Protein AF-A0A921B3U8-F1 (afdb_monomer_lite)

InterPro domains:
  IPR004387 Peptidase M50, putative membrane-associated zinc metallopeptidase [PTHR42837] (2-184)
  IPR008915 Peptidase M50 [PF02163] (7-184)

Structure (mmCIF, N/CA/C/O backbone):
data_AF-A0A921B3U8-F1
#
_entry.id   AF-A0A921B3U8-F1
#
loop_
_atom_site.group_PDB
_atom_site.id
_atom_site.type_symbol
_atom_site.label_atom_id
_atom_site.label_alt_id
_atom_site.label_comp_id
_atom_site.label_asym_id
_atom_site.label_entity_id
_atom_site.label_seq_id
_atom_site.pdbx_PDB_ins_code
_atom_site.Cartn_x
_atom_site.Cartn_y
_atom_site.Cartn_z
_atom_site.occupancy
_atom_site.B_iso_or_equiv
_atom_site.auth_seq_id
_atom_site.auth_comp_id
_atom_site.auth_asym_id
_atom_site.auth_atom_id
_atom_site.pdbx_PDB_model_num
ATOM 1 N N . MET A 1 1 ? 28.324 12.178 -22.126 1.00 77.44 1 MET A N 1
ATOM 2 C CA . MET A 1 1 ? 27.240 12.895 -21.411 1.00 77.44 1 MET A CA 1
ATOM 3 C C . MET A 1 1 ? 25.876 12.718 -22.083 1.00 77.44 1 MET A C 1
ATOM 5 O O . MET A 1 1 ? 25.005 12.157 -21.440 1.00 77.44 1 MET A O 1
ATOM 9 N N . LYS A 1 2 ? 25.690 13.075 -23.367 1.00 89.69 2 LYS A N 1
ATOM 10 C CA . LYS A 1 2 ? 24.399 12.891 -24.077 1.00 89.69 2 LYS A CA 1
ATOM 11 C C . LYS A 1 2 ? 23.871 11.446 -24.054 1.00 89.69 2 LYS A C 1
ATOM 13 O O . LYS A 1 2 ? 22.739 11.234 -23.655 1.00 89.69 2 LYS A O 1
ATOM 18 N N . ALA A 1 3 ? 24.717 10.462 -24.377 1.00 90.94 3 ALA A N 1
ATOM 19 C CA . ALA A 1 3 ? 24.333 9.045 -24.367 1.00 90.94 3 ALA A CA 1
ATOM 20 C C . ALA A 1 3 ? 23.861 8.548 -22.990 1.00 90.94 3 ALA A C 1
ATOM 22 O O . ALA A 1 3 ? 22.903 7.792 -22.909 1.00 90.94 3 ALA A O 1
ATOM 23 N N . VAL A 1 4 ? 24.497 9.017 -21.911 1.00 90.38 4 VAL A N 1
ATOM 24 C CA . VAL A 1 4 ? 24.122 8.653 -20.536 1.00 90.38 4 VAL A CA 1
ATOM 25 C C . VAL A 1 4 ? 22.754 9.234 -20.185 1.00 90.38 4 VAL A C 1
ATOM 27 O O . VAL A 1 4 ? 21.908 8.521 -19.665 1.00 90.38 4 VAL A O 1
ATOM 30 N N . ILE A 1 5 ? 22.507 10.502 -20.523 1.00 89.88 5 ILE A N 1
ATOM 31 C CA . ILE A 1 5 ? 21.210 11.149 -20.281 1.00 89.88 5 ILE A CA 1
ATOM 32 C C . ILE A 1 5 ? 20.102 10.450 -21.080 1.00 89.88 5 ILE A C 1
ATOM 34 O O . ILE A 1 5 ? 19.067 10.111 -20.517 1.00 89.88 5 ILE A O 1
ATOM 38 N N . SER A 1 6 ? 20.328 10.177 -22.369 1.00 91.19 6 SER A N 1
ATOM 39 C CA . SER A 1 6 ? 19.366 9.449 -23.207 1.00 91.19 6 SER A CA 1
ATOM 40 C C . SER A 1 6 ? 19.093 8.039 -22.683 1.00 91.19 6 SER A C 1
ATOM 42 O O . SER A 1 6 ? 17.938 7.629 -22.630 1.00 91.19 6 SER A O 1
ATOM 44 N N . PHE A 1 7 ? 20.134 7.319 -22.255 1.00 91.25 7 PHE A N 1
ATOM 45 C CA . PHE A 1 7 ? 19.996 5.999 -21.645 1.00 91.25 7 PHE A CA 1
ATOM 46 C C . PHE A 1 7 ? 19.130 6.050 -20.384 1.00 91.25 7 PHE A C 1
ATOM 48 O O . PHE A 1 7 ? 18.188 5.274 -20.277 1.00 91.25 7 PHE A O 1
ATOM 55 N N . LEU A 1 8 ? 19.405 6.984 -19.467 1.00 90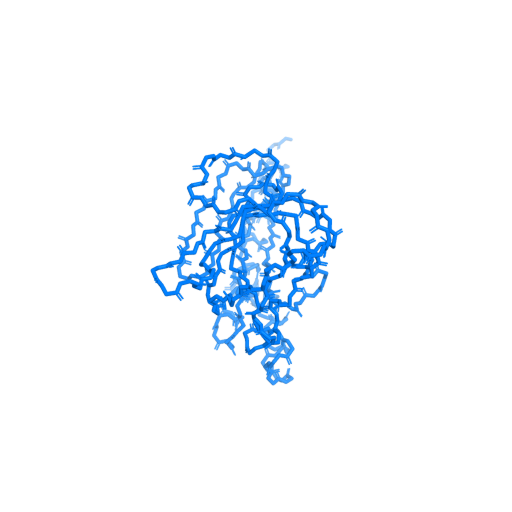.31 8 LEU A N 1
ATOM 56 C CA . LEU A 1 8 ? 18.631 7.128 -18.234 1.00 90.31 8 LEU A CA 1
ATOM 57 C C . LEU A 1 8 ? 17.158 7.422 -18.521 1.00 90.31 8 LEU A C 1
ATOM 59 O O . LEU A 1 8 ? 16.297 6.801 -17.914 1.00 90.31 8 LEU A O 1
ATOM 63 N N . ILE A 1 9 ? 16.860 8.302 -19.481 1.00 89.38 9 ILE A N 1
ATOM 64 C CA . ILE A 1 9 ? 15.475 8.619 -19.860 1.00 89.38 9 ILE A CA 1
ATOM 65 C C . ILE A 1 9 ? 14.753 7.378 -20.398 1.00 89.38 9 ILE A C 1
ATOM 67 O O . ILE A 1 9 ? 13.652 7.068 -19.947 1.00 89.38 9 ILE A O 1
ATOM 71 N N . ILE A 1 10 ? 15.366 6.657 -21.341 1.00 91.00 10 ILE A N 1
ATOM 72 C CA . ILE A 1 10 ? 14.764 5.456 -21.940 1.00 91.00 10 ILE A CA 1
ATOM 73 C C . ILE A 1 10 ? 14.568 4.373 -20.878 1.00 91.00 10 ILE A C 1
ATOM 75 O O . ILE A 1 10 ? 13.501 3.770 -20.801 1.00 91.00 10 ILE A O 1
ATOM 79 N N . PHE A 1 11 ? 15.575 4.156 -20.033 1.00 91.12 11 PHE A N 1
ATOM 80 C CA . PHE A 1 11 ? 15.511 3.183 -18.951 1.00 91.12 11 PHE A CA 1
ATOM 81 C C . PHE A 1 11 ? 14.404 3.523 -17.946 1.00 91.12 11 PHE A C 1
ATOM 83 O O . PHE A 1 11 ? 13.621 2.648 -17.587 1.00 91.12 11 PHE A O 1
ATOM 90 N N . SER A 1 12 ? 14.274 4.792 -17.546 1.00 89.81 12 SER A N 1
ATOM 91 C CA . SER A 1 12 ? 13.193 5.241 -16.665 1.00 89.81 12 SER A CA 1
ATOM 92 C C . SER A 1 12 ? 11.814 4.981 -17.266 1.00 89.81 12 SER A C 1
ATOM 94 O O . SER A 1 12 ? 10.943 4.465 -16.572 1.00 89.81 12 SER A O 1
ATOM 96 N N . ILE A 1 13 ? 11.614 5.283 -18.553 1.00 90.62 13 ILE A N 1
ATOM 97 C CA . ILE A 1 13 ? 10.342 5.013 -19.241 1.00 90.62 13 ILE A CA 1
ATOM 98 C C . ILE A 1 13 ? 10.053 3.509 -19.265 1.00 90.62 13 ILE A C 1
ATOM 100 O O . ILE A 1 13 ? 8.943 3.098 -18.933 1.00 90.62 13 ILE A O 1
ATOM 104 N N . LEU A 1 14 ? 11.049 2.689 -19.607 1.00 92.19 14 LEU A N 1
ATOM 105 C CA . LEU A 1 14 ? 10.916 1.234 -19.654 1.00 92.19 14 LEU A CA 1
ATOM 106 C C . LEU A 1 14 ? 10.489 0.673 -18.294 1.00 92.19 14 LEU A C 1
ATOM 108 O O . LEU A 1 14 ? 9.547 -0.112 -18.227 1.00 92.19 14 LEU A O 1
ATOM 112 N N . VAL A 1 15 ? 11.132 1.097 -17.202 1.00 91.69 15 VAL A N 1
ATOM 113 C CA . VAL A 1 15 ? 10.758 0.630 -15.859 1.00 91.69 15 VAL A CA 1
ATOM 114 C C . VAL A 1 15 ? 9.362 1.118 -15.470 1.00 91.69 15 VAL A C 1
ATOM 116 O O . VAL A 1 15 ? 8.574 0.329 -14.969 1.00 91.69 15 VAL A O 1
ATOM 119 N N . VAL A 1 16 ? 8.987 2.368 -15.755 1.00 92.12 16 VAL A N 1
ATOM 120 C CA . VAL A 1 16 ? 7.625 2.854 -15.450 1.00 92.12 16 VAL A CA 1
ATOM 121 C C . VAL A 1 16 ? 6.558 2.014 -16.156 1.00 92.12 16 VAL A C 1
ATOM 123 O O . VAL A 1 16 ? 5.520 1.712 -15.568 1.00 92.12 16 VAL A O 1
ATOM 126 N N . ILE A 1 17 ? 6.809 1.601 -17.397 1.00 92.94 17 ILE A N 1
ATOM 127 C CA . ILE A 1 17 ? 5.886 0.761 -18.166 1.00 92.94 17 ILE A CA 1
ATOM 128 C C . ILE A 1 17 ? 5.856 -0.672 -17.621 1.00 92.94 17 ILE A C 1
ATOM 130 O O . ILE A 1 17 ? 4.775 -1.262 -17.539 1.00 92.94 17 ILE A O 1
ATOM 134 N N . HIS A 1 18 ? 6.994 -1.196 -17.168 1.00 94.75 18 HIS A N 1
ATOM 135 C CA . HIS A 1 18 ? 7.077 -2.464 -16.444 1.00 94.75 18 HIS A CA 1
ATOM 136 C C . HIS A 1 18 ? 6.201 -2.448 -15.186 1.00 94.75 18 HIS A C 1
ATOM 138 O O . HIS A 1 18 ? 5.287 -3.260 -15.035 1.00 94.75 18 HIS A O 1
ATOM 144 N N . GLU A 1 19 ? 6.416 -1.467 -14.311 1.00 94.69 19 GLU A N 1
ATOM 145 C CA . GLU A 1 19 ? 5.655 -1.307 -13.072 1.00 94.69 19 GLU A CA 1
ATOM 146 C C . GLU A 1 19 ? 4.166 -1.091 -13.362 1.00 94.69 19 GLU A C 1
ATOM 148 O O . GLU A 1 19 ? 3.296 -1.659 -12.700 1.00 94.69 19 GLU A O 1
ATOM 153 N N . TYR A 1 20 ? 3.836 -0.338 -14.414 1.00 94.56 20 TYR A N 1
ATOM 154 C CA . TYR A 1 20 ? 2.452 -0.149 -14.838 1.00 94.56 20 TYR A CA 1
ATOM 155 C C . TYR A 1 20 ? 1.762 -1.471 -15.217 1.00 94.56 20 TYR A C 1
ATOM 157 O O . TYR A 1 20 ? 0.580 -1.655 -14.911 1.00 94.56 20 TYR A O 1
ATOM 165 N N . GLY A 1 21 ? 2.494 -2.423 -15.806 1.00 94.88 21 GLY A N 1
ATOM 166 C CA . GLY A 1 21 ? 1.995 -3.771 -16.082 1.00 94.88 21 GLY A CA 1
ATOM 167 C C . GLY A 1 21 ? 1.570 -4.501 -14.805 1.00 94.88 21 GLY A C 1
ATOM 168 O O . GLY A 1 21 ? 0.434 -4.983 -14.712 1.00 94.88 21 GLY A O 1
ATOM 169 N N . HIS A 1 22 ? 2.438 -4.516 -13.789 1.00 95.44 22 HIS A N 1
ATOM 170 C CA . HIS A 1 22 ? 2.116 -5.074 -12.470 1.00 95.44 22 HIS A CA 1
ATOM 171 C C . HIS A 1 22 ? 0.911 -4.380 -11.838 1.00 95.44 22 HIS A C 1
ATOM 173 O O . HIS A 1 22 ? -0.037 -5.047 -11.420 1.00 95.44 22 HIS A O 1
ATOM 179 N N . PHE A 1 23 ? 0.905 -3.045 -11.835 1.00 95.88 23 PHE A N 1
ATOM 180 C CA . PHE A 1 23 ? -0.180 -2.232 -11.292 1.00 95.88 23 PHE A CA 1
ATOM 181 C C . PHE A 1 23 ? -1.534 -2.585 -11.911 1.00 95.88 23 PHE A C 1
ATOM 183 O O . PHE A 1 23 ? -2.500 -2.869 -11.197 1.00 95.88 23 PHE A O 1
ATOM 190 N N . MET A 1 24 ? -1.615 -2.603 -13.242 1.00 95.50 24 MET A N 1
ATOM 191 C CA . MET A 1 24 ? -2.854 -2.911 -13.945 1.00 95.50 24 MET A CA 1
ATOM 192 C C . MET A 1 24 ? -3.361 -4.316 -13.624 1.00 95.50 24 MET A C 1
ATOM 194 O O . MET A 1 24 ? -4.560 -4.497 -13.393 1.00 95.50 24 MET A O 1
ATOM 198 N N . MET A 1 25 ? -2.475 -5.313 -13.629 1.00 95.81 25 MET A N 1
ATOM 199 C CA . MET A 1 25 ? -2.873 -6.701 -13.410 1.00 95.81 25 MET A CA 1
ATOM 200 C C . MET A 1 25 ? -3.250 -6.973 -11.951 1.00 95.81 25 MET A C 1
ATOM 202 O O . MET A 1 25 ? -4.237 -7.670 -11.705 1.00 95.81 25 MET A O 1
ATOM 206 N N . ALA A 1 26 ? -2.544 -6.369 -10.993 1.00 95.25 26 ALA A N 1
ATOM 207 C CA . ALA A 1 26 ? -2.883 -6.431 -9.574 1.00 95.25 26 ALA A CA 1
ATOM 208 C C . ALA A 1 26 ? -4.300 -5.890 -9.332 1.00 95.25 26 ALA A C 1
ATOM 210 O O . ALA A 1 26 ? -5.164 -6.604 -8.816 1.00 95.25 26 ALA A O 1
ATOM 211 N N . ARG A 1 27 ? -4.579 -4.679 -9.836 1.00 94.44 27 ARG A N 1
ATOM 212 C CA . ARG A 1 27 ? -5.896 -4.030 -9.745 1.00 94.44 27 ARG A CA 1
ATOM 213 C C . ARG A 1 27 ? -7.011 -4.876 -10.355 1.00 94.44 27 ARG A C 1
ATOM 215 O O . ARG A 1 27 ? -8.066 -5.022 -9.748 1.00 94.44 27 ARG A O 1
ATOM 222 N N . LYS A 1 28 ? -6.783 -5.456 -11.537 1.00 94.25 28 LYS A N 1
ATOM 223 C CA . LYS A 1 28 ? -7.755 -6.349 -12.197 1.00 94.25 28 LYS A CA 1
ATOM 224 C C . LYS A 1 28 ? -7.961 -7.663 -11.443 1.00 94.25 28 LYS A C 1
ATOM 226 O O . LYS A 1 28 ? -9.035 -8.253 -11.518 1.00 94.25 28 LYS A O 1
ATOM 231 N N . SER A 1 29 ? -6.940 -8.131 -10.733 1.00 94.56 29 SER A N 1
ATOM 232 C CA . SER A 1 29 ? -6.991 -9.383 -9.980 1.00 94.56 29 SER A CA 1
ATOM 233 C C . SER A 1 29 ? -7.727 -9.261 -8.646 1.00 94.56 29 SER A C 1
ATOM 235 O O . SER A 1 29 ? -8.102 -10.302 -8.101 1.00 94.56 29 SER A O 1
ATOM 237 N N . GLY A 1 30 ? -7.983 -8.033 -8.178 1.00 93.44 30 GLY A N 1
ATOM 238 C CA . GLY A 1 30 ? -8.563 -7.732 -6.865 1.00 93.44 30 GLY A CA 1
ATOM 239 C C . GLY A 1 30 ? -7.516 -7.476 -5.779 1.00 93.44 30 GLY A C 1
ATOM 240 O O . GLY A 1 30 ? -7.853 -7.465 -4.605 1.00 93.44 30 GLY A O 1
ATOM 241 N N . ILE A 1 31 ? -6.251 -7.287 -6.163 1.00 95.81 31 ILE A N 1
ATOM 242 C CA . ILE A 1 31 ? -5.153 -7.023 -5.233 1.00 95.81 31 ILE A CA 1
ATOM 243 C C . ILE A 1 31 ? -5.053 -5.512 -5.041 1.00 95.81 31 ILE A C 1
ATOM 245 O O . ILE A 1 31 ? -4.931 -4.755 -6.015 1.00 95.81 31 ILE A O 1
ATOM 249 N N . LEU A 1 32 ? -5.096 -5.064 -3.790 1.00 95.44 32 LEU A N 1
ATOM 250 C CA . LEU A 1 32 ? -4.897 -3.664 -3.452 1.00 95.44 32 LEU A CA 1
ATOM 251 C C . LEU A 1 32 ? -3.451 -3.266 -3.759 1.00 95.44 32 LEU A C 1
ATOM 253 O O . LEU A 1 32 ? -2.495 -3.873 -3.283 1.00 95.44 32 LEU A O 1
ATOM 257 N N . VAL A 1 33 ? -3.297 -2.199 -4.537 1.00 95.81 33 VAL A N 1
ATOM 258 C CA . VAL A 1 33 ? -2.016 -1.508 -4.683 1.00 95.81 33 VAL A CA 1
ATOM 259 C C . VAL A 1 33 ? -2.031 -0.327 -3.727 1.00 95.81 33 VAL A C 1
ATOM 261 O O . VAL A 1 33 ? -2.782 0.626 -3.953 1.00 95.81 33 VAL A O 1
ATOM 264 N N . ARG A 1 34 ? -1.217 -0.406 -2.672 1.00 94.69 34 ARG A N 1
ATOM 265 C CA . ARG A 1 34 ? -1.105 0.617 -1.627 1.00 94.69 34 ARG A CA 1
ATOM 266 C C . ARG A 1 34 ? -0.365 1.842 -2.157 1.00 94.69 34 ARG A C 1
ATOM 268 O O . ARG A 1 34 ? -0.859 2.958 -2.014 1.00 94.69 34 ARG A O 1
ATOM 275 N N . GLU A 1 35 ? 0.748 1.617 -2.855 1.00 95.06 35 GLU A N 1
ATOM 276 C CA . GLU A 1 35 ? 1.575 2.672 -3.444 1.00 95.06 35 GLU A CA 1
ATOM 277 C C . GLU A 1 35 ? 2.016 2.316 -4.873 1.00 95.06 35 GLU A C 1
ATOM 279 O O . GLU A 1 35 ? 2.414 1.185 -5.148 1.00 95.06 35 GLU A O 1
ATOM 284 N N . PHE A 1 36 ? 1.962 3.290 -5.777 1.00 95.94 36 PHE A N 1
ATOM 285 C CA . PHE A 1 36 ? 2.622 3.259 -7.078 1.00 95.94 36 PHE A CA 1
ATOM 286 C C . PHE A 1 36 ? 3.636 4.403 -7.123 1.00 95.94 36 PHE A C 1
ATOM 288 O O . PHE A 1 36 ? 3.251 5.574 -7.193 1.00 95.94 36 PHE A O 1
ATOM 295 N N . ALA A 1 37 ? 4.919 4.070 -7.072 1.00 94.75 37 ALA A N 1
ATOM 296 C CA . ALA A 1 37 ? 5.994 5.043 -6.984 1.00 94.75 37 ALA A CA 1
ATOM 297 C C . ALA A 1 37 ? 6.763 5.140 -8.301 1.00 94.75 37 ALA A C 1
ATOM 299 O O . ALA A 1 37 ? 7.175 4.131 -8.875 1.00 94.75 37 ALA A O 1
ATOM 300 N N . ILE A 1 38 ? 7.001 6.369 -8.752 1.00 94.44 38 ILE A N 1
ATOM 301 C CA . ILE A 1 38 ? 7.930 6.670 -9.840 1.00 94.44 38 ILE A CA 1
ATOM 302 C C . ILE A 1 38 ? 9.209 7.227 -9.222 1.00 94.44 38 ILE A C 1
ATOM 304 O O . ILE A 1 38 ? 9.199 8.275 -8.567 1.00 94.44 38 ILE A O 1
ATOM 308 N N . GLY A 1 39 ? 10.312 6.529 -9.470 1.00 91.38 39 GLY A N 1
ATOM 309 C CA . GLY A 1 39 ? 11.621 6.847 -8.926 1.00 91.38 39 GLY A CA 1
ATOM 310 C C . GLY A 1 39 ? 11.884 6.299 -7.521 1.00 91.38 39 GLY A C 1
ATOM 311 O O . GLY A 1 39 ? 11.087 5.561 -6.945 1.00 91.38 39 GLY A O 1
ATOM 312 N N . PHE A 1 40 ? 13.024 6.699 -6.959 1.00 89.31 40 PHE A N 1
ATOM 313 C CA . PHE A 1 40 ? 13.501 6.323 -5.625 1.00 89.31 40 PHE A CA 1
ATOM 314 C C . PHE A 1 40 ? 13.939 7.542 -4.804 1.00 89.31 40 PHE A C 1
ATOM 316 O O . PHE A 1 40 ? 13.973 8.678 -5.285 1.00 89.31 40 PHE A O 1
ATOM 323 N N . GLY A 1 41 ? 14.316 7.289 -3.549 1.00 88.69 41 GLY A N 1
ATOM 324 C CA . GLY A 1 41 ? 14.766 8.314 -2.612 1.00 88.69 41 GLY A CA 1
ATOM 325 C C . GLY A 1 41 ? 13.606 9.024 -1.912 1.00 88.69 41 GLY A C 1
ATOM 326 O O . GLY A 1 41 ? 12.497 8.481 -1.870 1.00 88.69 41 GLY A O 1
ATOM 327 N N . PRO A 1 42 ? 13.852 10.219 -1.345 1.00 89.12 42 PRO A N 1
ATOM 328 C CA . PRO A 1 42 ? 12.833 10.950 -0.611 1.00 89.12 42 PRO A CA 1
ATOM 329 C C . PRO A 1 42 ? 11.646 11.295 -1.513 1.00 89.12 42 PRO A C 1
ATOM 331 O O . PRO A 1 42 ? 11.798 11.618 -2.698 1.00 89.12 42 PRO A O 1
ATOM 334 N N . LYS A 1 43 ? 10.452 11.225 -0.934 1.00 90.81 43 LYS A N 1
ATOM 335 C CA . LYS A 1 43 ? 9.205 11.586 -1.600 1.00 90.81 43 LYS A CA 1
ATOM 336 C C . LYS A 1 43 ? 9.181 13.083 -1.891 1.00 90.81 43 LYS A C 1
ATOM 338 O O . LYS A 1 43 ? 9.446 13.891 -1.008 1.00 90.81 43 LYS A O 1
ATOM 343 N N . MET A 1 44 ? 8.859 13.442 -3.130 1.00 91.69 44 MET A N 1
ATOM 344 C CA . MET A 1 44 ? 8.713 14.838 -3.546 1.00 91.69 44 MET A CA 1
ATOM 345 C C . MET A 1 44 ? 7.243 15.254 -3.522 1.00 91.69 44 MET A C 1
ATOM 347 O O . MET A 1 44 ? 6.897 16.296 -2.977 1.00 91.69 44 MET A O 1
ATOM 351 N N . VAL A 1 45 ? 6.371 14.422 -4.092 1.00 92.62 45 VAL A N 1
ATOM 352 C CA . VAL A 1 45 ? 4.923 14.640 -4.084 1.00 92.62 45 VAL A CA 1
ATOM 353 C C . VAL A 1 45 ? 4.196 13.304 -4.019 1.00 92.62 45 VAL A C 1
ATOM 355 O O . VAL A 1 45 ? 4.647 12.310 -4.591 1.00 92.62 45 VAL A O 1
ATOM 358 N N . SER A 1 46 ? 3.058 13.292 -3.333 1.00 93.75 46 SER A N 1
ATOM 359 C CA . SER A 1 46 ? 2.137 12.163 -3.308 1.00 93.75 46 SER A CA 1
ATOM 360 C C . SER A 1 46 ? 0.703 12.623 -3.442 1.00 93.75 46 SER A C 1
ATOM 362 O O . SER A 1 46 ? 0.317 13.645 -2.880 1.00 93.75 46 SER A O 1
ATOM 364 N N . TRP A 1 47 ? -0.097 11.839 -4.150 1.00 94.62 47 TRP A N 1
ATOM 365 C CA . TRP A 1 47 ? -1.537 12.032 -4.217 1.00 94.62 47 TRP A CA 1
ATOM 366 C C . TRP A 1 47 ? -2.238 10.682 -4.228 1.00 94.62 47 TRP A C 1
ATOM 368 O O . TRP A 1 47 ? -1.740 9.698 -4.772 1.00 94.62 47 TRP A O 1
ATOM 378 N N . ARG A 1 48 ? -3.429 10.634 -3.643 1.00 93.56 48 ARG A N 1
ATOM 379 C CA . ARG A 1 48 ? -4.225 9.413 -3.565 1.00 93.56 48 ARG A CA 1
ATOM 380 C C . ARG A 1 48 ? -5.333 9.431 -4.610 1.00 93.56 48 ARG A C 1
ATOM 382 O O . ARG A 1 48 ? -6.036 10.426 -4.767 1.00 93.56 48 ARG A O 1
ATOM 389 N N . ARG A 1 49 ? -5.501 8.326 -5.339 1.00 93.88 49 ARG A N 1
ATOM 390 C CA . ARG A 1 49 ? -6.576 8.145 -6.324 1.00 93.88 49 ARG A CA 1
ATOM 391 C C . ARG A 1 49 ? -7.014 6.686 -6.382 1.00 93.88 49 ARG A C 1
ATOM 393 O O . ARG A 1 49 ? -6.192 5.792 -6.548 1.00 93.88 49 ARG A O 1
ATOM 400 N N . ASN A 1 50 ? -8.325 6.451 -6.323 1.00 90.88 50 ASN A N 1
ATOM 401 C CA . ASN A 1 50 ? -8.933 5.122 -6.463 1.00 90.88 50 ASN A CA 1
ATOM 402 C C . ASN A 1 50 ? -8.299 4.059 -5.543 1.00 90.88 50 ASN A C 1
ATOM 404 O O . ASN A 1 50 ? -7.989 2.971 -6.015 1.00 90.88 50 ASN A O 1
ATOM 408 N N . HIS A 1 51 ? -8.100 4.355 -4.258 1.00 92.62 51 HIS A N 1
ATOM 409 C CA . HIS A 1 51 ? -7.463 3.474 -3.261 1.00 92.62 51 HIS A CA 1
ATOM 410 C C . HIS A 1 51 ? -5.944 3.268 -3.383 1.00 92.62 51 HIS A C 1
ATOM 412 O O . HIS A 1 51 ? -5.345 2.666 -2.493 1.00 92.62 51 HIS A O 1
ATOM 418 N N . THR A 1 52 ? -5.301 3.818 -4.415 1.00 96.06 52 THR A N 1
ATOM 419 C CA . THR A 1 52 ? -3.846 3.760 -4.594 1.00 96.06 52 THR A CA 1
ATOM 420 C C . THR A 1 52 ? -3.221 5.125 -4.365 1.00 96.06 52 THR A C 1
ATOM 422 O O . THR A 1 52 ? -3.733 6.146 -4.835 1.00 96.06 52 THR A O 1
ATOM 425 N N . THR A 1 53 ? -2.098 5.144 -3.661 1.00 96.38 53 THR A N 1
ATOM 426 C CA . THR A 1 53 ? -1.293 6.349 -3.485 1.00 96.38 53 THR A CA 1
ATOM 427 C C . THR A 1 53 ? -0.209 6.389 -4.543 1.00 96.38 53 THR A C 1
ATOM 429 O O . THR A 1 53 ? 0.575 5.462 -4.685 1.00 96.38 53 THR A O 1
ATOM 432 N N . PHE A 1 54 ? -0.186 7.452 -5.330 1.00 96.38 54 PHE A N 1
ATOM 433 C CA . PHE A 1 54 ? 0.820 7.679 -6.352 1.00 96.38 54 PHE A CA 1
ATOM 434 C C . PHE A 1 54 ? 1.885 8.600 -5.784 1.00 96.38 54 PHE A C 1
ATOM 436 O O . PHE A 1 54 ? 1.550 9.645 -5.221 1.00 96.38 54 PHE A O 1
ATOM 443 N N . THR A 1 55 ? 3.152 8.226 -5.930 1.00 94.81 55 THR A N 1
ATOM 444 C CA . THR A 1 55 ? 4.276 9.023 -5.440 1.00 94.81 55 THR A CA 1
ATOM 445 C C . THR A 1 55 ? 5.273 9.296 -6.557 1.00 94.81 55 THR A C 1
ATOM 447 O O . THR A 1 55 ? 5.543 8.451 -7.411 1.00 94.81 55 THR A O 1
ATOM 450 N N . ILE A 1 56 ? 5.809 10.514 -6.574 1.00 94.12 56 ILE A N 1
ATOM 451 C CA . ILE A 1 56 ? 6.969 10.873 -7.391 1.00 94.12 56 ILE A CA 1
ATOM 452 C C . ILE A 1 56 ? 8.098 11.189 -6.420 1.00 94.12 56 ILE A C 1
ATOM 454 O O . ILE A 1 56 ? 7.934 11.991 -5.492 1.00 94.12 56 ILE A O 1
ATOM 458 N N . ARG A 1 57 ? 9.240 10.540 -6.625 1.00 93.00 57 ARG A N 1
ATOM 459 C CA . ARG A 1 57 ? 10.416 10.639 -5.759 1.00 93.00 57 ARG A CA 1
ATOM 460 C C . ARG A 1 57 ? 11.561 11.346 -6.480 1.00 93.00 57 ARG A C 1
ATOM 462 O O . ARG A 1 57 ? 11.567 11.456 -7.706 1.00 93.00 57 ARG A O 1
ATOM 469 N N . TRP A 1 58 ? 12.514 11.862 -5.709 1.00 89.56 58 TRP A N 1
ATOM 470 C CA . TRP A 1 58 ? 13.577 12.733 -6.226 1.00 89.56 58 TRP A CA 1
ATOM 471 C C . TRP A 1 58 ? 14.479 12.094 -7.281 1.00 89.56 58 TRP A C 1
ATOM 473 O O . TRP A 1 58 ? 14.976 12.804 -8.153 1.00 89.56 58 TRP A O 1
ATOM 483 N N . LEU A 1 59 ? 14.713 10.783 -7.217 1.00 88.88 59 LEU A N 1
ATOM 484 C CA . LEU A 1 59 ? 15.534 10.082 -8.196 1.00 88.88 59 LEU A CA 1
ATOM 485 C C . LEU A 1 59 ? 14.627 9.447 -9.258 1.00 88.88 59 LEU A C 1
ATOM 487 O O . LEU A 1 59 ? 14.080 8.383 -8.988 1.00 88.88 59 LEU A O 1
ATOM 491 N N . PRO A 1 60 ? 14.489 10.007 -10.475 1.00 78.75 60 PRO A N 1
ATOM 492 C CA . PRO A 1 60 ? 13.513 9.550 -11.472 1.00 78.75 60 PRO A CA 1
ATOM 493 C C . PRO A 1 60 ? 13.938 8.262 -12.200 1.00 78.75 60 PRO A C 1
ATOM 495 O O . PRO A 1 60 ? 13.515 8.010 -13.326 1.00 78.75 60 PRO A O 1
ATOM 498 N N . ILE A 1 61 ? 14.830 7.471 -11.605 1.00 84.44 61 ILE A N 1
ATOM 499 C CA . ILE A 1 61 ? 15.359 6.236 -12.177 1.00 84.44 61 ILE A CA 1
ATOM 500 C C . ILE A 1 61 ? 14.571 5.091 -11.560 1.00 84.44 61 ILE A C 1
ATOM 502 O O . ILE A 1 61 ? 14.707 4.844 -10.372 1.00 84.44 61 ILE A O 1
ATOM 506 N N . GLY A 1 62 ? 13.764 4.399 -12.357 1.00 86.44 62 GLY A N 1
ATOM 507 C CA . GLY A 1 62 ? 12.969 3.263 -11.898 1.00 86.44 62 GLY A CA 1
ATOM 508 C C . GLY A 1 62 ? 11.644 3.638 -11.229 1.00 86.44 62 GLY A C 1
ATOM 509 O O . GLY A 1 62 ? 11.059 4.682 -11.515 1.00 86.44 62 GLY A O 1
ATOM 510 N N . GLY A 1 63 ? 11.153 2.753 -10.369 1.00 91.38 63 GLY A N 1
ATOM 511 C CA . GLY A 1 63 ? 9.870 2.855 -9.678 1.00 91.38 63 GLY A CA 1
ATOM 512 C C . GLY A 1 63 ? 9.520 1.523 -9.022 1.00 91.38 63 GLY A C 1
ATOM 513 O O . GLY A 1 63 ? 10.283 0.564 -9.142 1.00 91.38 63 GLY A O 1
ATOM 514 N N . TYR A 1 64 ? 8.392 1.468 -8.323 1.00 92.75 64 TYR A N 1
ATOM 515 C CA . TYR A 1 64 ? 7.887 0.222 -7.748 1.00 92.75 64 TYR A CA 1
ATOM 516 C C . TYR A 1 64 ? 6.370 0.254 -7.542 1.00 92.75 64 TYR A C 1
ATOM 518 O O . TYR A 1 64 ? 5.757 1.314 -7.379 1.00 92.75 64 TYR A O 1
ATOM 526 N N . VAL A 1 65 ? 5.772 -0.937 -7.485 1.00 93.88 65 VAL A N 1
ATOM 527 C CA . VAL A 1 65 ? 4.371 -1.150 -7.101 1.00 93.88 65 VAL A CA 1
ATOM 528 C C . VAL A 1 65 ? 4.297 -1.887 -5.765 1.00 93.88 65 VAL A C 1
ATOM 530 O O . VAL A 1 65 ? 4.589 -3.080 -5.687 1.00 93.88 65 VAL A O 1
ATOM 533 N N . ARG A 1 66 ? 3.844 -1.204 -4.708 1.00 93.31 66 ARG A N 1
ATOM 534 C CA . ARG A 1 66 ? 3.610 -1.814 -3.391 1.00 93.31 66 ARG A CA 1
ATOM 535 C C . ARG A 1 66 ? 2.228 -2.459 -3.362 1.00 93.31 66 ARG A C 1
ATOM 537 O O . ARG A 1 66 ? 1.213 -1.797 -3.128 1.00 93.31 66 ARG A O 1
ATOM 544 N N . MET A 1 67 ? 2.189 -3.754 -3.652 1.00 94.31 67 MET A N 1
ATOM 545 C CA . MET A 1 67 ? 0.984 -4.578 -3.567 1.00 94.31 67 MET A CA 1
ATOM 546 C C . MET A 1 67 ? 0.781 -5.066 -2.133 1.00 94.31 67 MET A C 1
ATOM 548 O O . MET A 1 67 ? 1.722 -5.531 -1.497 1.00 94.31 67 MET A O 1
ATOM 552 N N . ALA A 1 68 ? -0.457 -4.994 -1.653 1.00 93.00 68 ALA A N 1
ATOM 553 C CA . ALA A 1 68 ? -0.844 -5.488 -0.341 1.00 93.00 68 ALA A CA 1
ATOM 554 C C . ALA A 1 68 ? -0.428 -6.956 -0.161 1.00 93.00 68 ALA A C 1
ATOM 556 O O . ALA A 1 68 ? -0.775 -7.797 -0.991 1.00 93.00 68 ALA A O 1
ATOM 557 N N . GLY A 1 69 ? 0.292 -7.282 0.912 1.00 87.50 69 GLY A N 1
ATOM 558 C CA . GLY A 1 69 ? 0.678 -8.663 1.241 1.00 87.50 69 GLY A CA 1
ATOM 559 C C . GLY A 1 69 ? 1.641 -9.341 0.249 1.00 87.50 69 GLY A C 1
ATOM 560 O O . GLY A 1 69 ? 1.705 -10.576 0.206 1.00 87.50 69 GLY A O 1
ATOM 561 N N . ALA A 1 70 ? 2.359 -8.569 -0.573 1.00 83.50 70 ALA A N 1
ATOM 562 C CA . ALA A 1 70 ? 3.456 -9.052 -1.411 1.00 83.50 70 ALA A CA 1
ATOM 563 C C . ALA A 1 70 ? 4.799 -8.478 -0.926 1.00 83.50 70 ALA A C 1
ATOM 565 O O . ALA A 1 70 ? 4.932 -7.266 -0.793 1.00 83.50 70 ALA A O 1
ATOM 566 N N . GLY A 1 71 ? 5.803 -9.342 -0.728 1.00 75.19 71 GLY A N 1
ATOM 567 C CA . GLY A 1 71 ? 7.116 -8.939 -0.204 1.00 75.19 71 GLY A CA 1
ATOM 568 C C . GLY A 1 71 ? 7.076 -8.556 1.281 1.00 75.19 71 GLY A C 1
ATOM 569 O O . GLY A 1 71 ? 6.175 -8.990 1.999 1.00 75.19 71 GLY A O 1
ATOM 570 N N . ASP A 1 72 ? 8.037 -7.737 1.716 1.00 59.22 72 ASP A N 1
ATOM 571 C CA . ASP A 1 72 ? 8.077 -7.126 3.055 1.00 59.22 72 ASP A CA 1
ATOM 572 C C . ASP A 1 72 ? 7.101 -5.940 3.119 1.00 59.22 72 ASP A C 1
ATOM 574 O O . ASP A 1 72 ? 7.481 -4.769 3.168 1.00 59.22 72 ASP A O 1
ATOM 578 N N . ASP A 1 73 ? 5.801 -6.227 3.029 1.00 61.78 73 ASP A N 1
ATOM 579 C CA . ASP A 1 73 ? 4.765 -5.220 3.251 1.00 61.78 73 ASP A CA 1
ATOM 580 C C . ASP A 1 73 ? 4.663 -4.924 4.758 1.00 61.78 73 ASP A C 1
ATOM 582 O O . ASP A 1 73 ? 3.762 -5.414 5.440 1.00 61.78 73 ASP A O 1
ATOM 586 N N . ASP A 1 74 ? 5.604 -4.118 5.267 1.00 55.78 74 ASP A N 1
ATOM 587 C CA . ASP A 1 74 ? 5.705 -3.626 6.654 1.00 55.78 74 ASP A CA 1
ATOM 588 C C . ASP A 1 74 ? 4.557 -2.659 6.994 1.00 55.78 74 ASP A C 1
ATOM 590 O O . ASP A 1 74 ? 4.731 -1.476 7.266 1.00 55.78 74 ASP A O 1
ATOM 594 N N . SER A 1 75 ? 3.324 -3.152 6.927 1.00 61.56 75 SER A N 1
ATOM 595 C CA . SER A 1 75 ? 2.140 -2.479 7.481 1.00 61.56 75 SER A CA 1
ATOM 596 C C . SER A 1 75 ? 1.929 -2.805 8.961 1.00 61.56 75 SER A C 1
ATOM 598 O O . SER A 1 75 ? 0.929 -2.395 9.555 1.00 61.56 75 SER A O 1
ATOM 600 N N . THR A 1 76 ? 2.860 -3.549 9.561 1.00 73.31 76 THR A N 1
ATOM 601 C CA . THR A 1 76 ? 2.811 -3.912 10.971 1.00 73.31 76 THR A CA 1
ATOM 602 C C . THR A 1 76 ? 3.197 -2.700 11.802 1.00 73.31 76 THR A C 1
ATOM 604 O O . THR A 1 76 ? 4.338 -2.251 11.773 1.00 73.31 76 THR A O 1
ATOM 607 N N . ILE A 1 77 ? 2.237 -2.172 12.555 1.00 84.44 77 ILE A N 1
ATOM 608 C CA . ILE A 1 77 ? 2.519 -1.139 13.547 1.00 84.44 77 ILE A CA 1
ATOM 609 C C . ILE A 1 77 ? 3.156 -1.817 14.760 1.00 84.44 77 ILE A C 1
ATOM 611 O O . ILE A 1 77 ? 2.562 -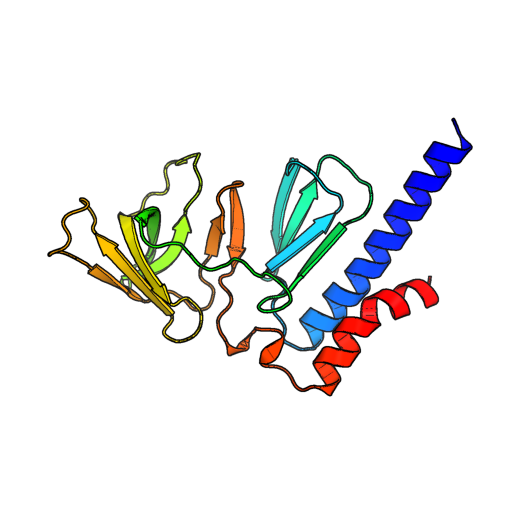2.729 15.346 1.00 84.44 77 ILE A O 1
ATOM 615 N N . GLU A 1 78 ? 4.351 -1.372 15.137 1.00 87.00 78 GLU A N 1
ATOM 616 C CA . GLU A 1 78 ? 5.045 -1.904 16.304 1.00 87.00 78 GLU A CA 1
ATOM 617 C C . GLU A 1 78 ? 4.337 -1.492 17.610 1.00 87.00 78 GLU A C 1
ATOM 619 O O . GLU A 1 78 ? 3.867 -0.358 17.757 1.00 87.00 78 GLU A O 1
ATOM 624 N N . PRO A 1 79 ? 4.247 -2.390 18.606 1.00 88.00 79 PRO A N 1
ATOM 625 C CA . PRO A 1 79 ? 3.804 -2.009 19.939 1.00 88.00 79 PRO A CA 1
ATOM 626 C C . PRO A 1 79 ? 4.679 -0.887 20.511 1.00 88.00 79 PRO A C 1
ATOM 628 O O . PRO A 1 79 ? 5.903 -0.975 20.519 1.00 88.00 79 PRO A O 1
ATOM 631 N N . GLY A 1 80 ? 4.043 0.156 21.032 1.00 87.06 80 GLY A N 1
ATOM 632 C CA . GLY A 1 80 ? 4.701 1.344 21.566 1.00 87.06 80 GLY A CA 1
ATOM 633 C C . GLY A 1 80 ? 4.782 2.514 20.587 1.00 87.06 80 GLY A C 1
ATOM 634 O O . GLY A 1 80 ? 5.131 3.610 21.028 1.00 87.06 80 GLY A O 1
ATOM 635 N N . THR A 1 81 ? 4.416 2.334 19.309 1.00 88.81 81 THR A N 1
ATOM 636 C CA . THR A 1 81 ? 4.319 3.442 18.349 1.00 88.81 81 THR A CA 1
ATOM 637 C C . THR A 1 81 ? 3.308 4.478 18.837 1.00 88.81 81 THR A C 1
ATOM 639 O O . THR A 1 81 ? 2.164 4.160 19.171 1.00 88.81 81 THR A O 1
ATOM 642 N N . MET A 1 82 ? 3.740 5.736 18.876 1.00 89.06 82 MET A N 1
ATOM 643 C CA . MET A 1 82 ? 2.865 6.871 19.151 1.00 89.06 82 MET A CA 1
ATOM 644 C C . MET A 1 82 ? 2.156 7.254 17.858 1.00 89.06 82 MET A C 1
ATOM 646 O O . MET A 1 82 ? 2.803 7.412 16.824 1.00 89.06 82 MET A O 1
ATOM 650 N N . GLY A 1 83 ? 0.841 7.412 17.915 1.00 89.69 83 GLY A N 1
ATOM 651 C CA . GLY A 1 83 ? 0.070 7.837 16.759 1.00 89.69 83 GLY A CA 1
ATOM 652 C C . GLY A 1 83 ? -1.209 8.562 17.140 1.00 89.69 83 GLY A C 1
ATOM 653 O O . GLY A 1 83 ? -1.611 8.601 18.303 1.00 89.69 83 GLY A O 1
ATOM 654 N N . THR A 1 84 ? -1.860 9.137 16.140 1.00 91.19 84 THR A N 1
ATOM 655 C CA . THR A 1 84 ? -3.151 9.810 16.289 1.00 91.19 84 THR A CA 1
ATOM 656 C C . THR A 1 84 ? -4.209 9.055 15.497 1.00 91.19 84 THR A C 1
ATOM 658 O O . THR A 1 84 ? -4.044 8.802 14.304 1.00 91.19 84 THR A O 1
ATOM 661 N N . LEU A 1 85 ? -5.312 8.698 16.153 1.00 91.75 85 LEU A N 1
ATOM 662 C CA . LEU A 1 85 ? -6.457 8.055 15.517 1.00 91.75 85 LEU A CA 1
ATOM 663 C C . LEU A 1 85 ? -7.535 9.080 15.181 1.00 91.75 85 LEU A C 1
ATOM 665 O O . LEU A 1 85 ? -8.055 9.765 16.061 1.00 91.75 85 LEU A O 1
ATOM 669 N N . GLN A 1 86 ? -7.939 9.138 13.920 1.00 93.50 86 GLN A N 1
ATOM 670 C CA . GLN A 1 86 ? -9.150 9.834 13.514 1.00 93.50 86 GLN A CA 1
ATOM 671 C C . GLN A 1 86 ? -10.311 8.843 13.502 1.00 93.50 86 GLN A C 1
ATOM 673 O O . GLN A 1 86 ? -10.272 7.831 12.798 1.00 93.50 86 GLN A O 1
ATOM 678 N N . VAL A 1 87 ? -11.351 9.152 14.270 1.00 93.00 87 VAL A N 1
ATOM 679 C CA . VAL A 1 87 ? -12.585 8.366 14.340 1.00 93.00 87 VAL A CA 1
ATOM 680 C C . VAL A 1 87 ? -13.731 9.118 13.670 1.00 93.00 87 VAL A C 1
ATOM 682 O O . VAL A 1 87 ? -13.759 10.349 13.670 1.00 93.00 87 VAL A O 1
ATOM 685 N N . ASN A 1 88 ? -14.667 8.384 13.076 1.00 93.25 88 ASN A N 1
ATOM 686 C CA . ASN A 1 88 ? -15.925 8.939 12.576 1.00 93.25 88 ASN A CA 1
ATOM 687 C C . ASN A 1 88 ? -16.990 9.028 13.689 1.00 93.25 88 ASN A C 1
ATOM 689 O O . ASN A 1 88 ? -16.766 8.587 14.817 1.00 93.25 88 ASN A O 1
ATOM 693 N N . ASP A 1 89 ? -18.178 9.537 13.352 1.00 91.25 89 ASP A N 1
ATOM 694 C CA . ASP A 1 89 ? -19.304 9.691 14.291 1.00 91.25 89 ASP A CA 1
ATOM 695 C C . ASP A 1 89 ? -19.782 8.363 14.916 1.00 91.25 89 ASP A C 1
ATOM 697 O O . ASP A 1 89 ? -20.421 8.361 15.966 1.00 91.25 89 ASP A O 1
ATOM 701 N N . ALA A 1 90 ? -19.461 7.222 14.294 1.00 91.62 90 ALA A N 1
ATOM 702 C CA . ALA A 1 90 ? -19.776 5.885 14.797 1.00 91.62 90 ALA A CA 1
ATOM 703 C C . ALA A 1 90 ? -18.667 5.291 15.693 1.00 91.62 90 ALA A C 1
ATOM 705 O O . ALA A 1 90 ? -18.775 4.140 16.120 1.00 91.62 90 ALA A O 1
ATOM 706 N N . GLY A 1 91 ? -17.594 6.042 15.966 1.00 90.38 91 GLY A N 1
ATOM 707 C CA . GLY A 1 91 ? -16.454 5.586 16.764 1.00 90.38 91 GLY A CA 1
ATOM 708 C C . GLY A 1 91 ? -15.534 4.597 16.040 1.00 90.38 91 GLY A C 1
ATOM 709 O O . GLY A 1 91 ? -14.762 3.893 16.691 1.00 90.38 91 GLY A O 1
ATOM 710 N N . VAL A 1 92 ? -15.616 4.517 14.709 1.00 95.25 92 VAL A N 1
ATOM 711 C CA . VAL A 1 92 ? -14.750 3.669 13.876 1.00 95.25 92 VAL A CA 1
ATOM 712 C C . VAL A 1 92 ? -13.577 4.499 13.366 1.00 95.25 92 VAL A C 1
ATOM 714 O O . VAL A 1 92 ? -13.760 5.614 12.876 1.00 95.25 92 VAL A O 1
ATOM 717 N N . VAL A 1 93 ? -12.368 3.954 13.479 1.00 95.19 93 VAL A N 1
ATOM 718 C CA . VAL A 1 93 ? -11.127 4.590 13.028 1.00 95.19 93 VAL A CA 1
ATOM 719 C C . VAL A 1 93 ? -11.089 4.602 11.508 1.00 95.19 93 VAL A C 1
ATOM 721 O O . VAL A 1 93 ? -11.088 3.549 10.876 1.00 95.19 93 VAL A O 1
ATOM 724 N N . THR A 1 94 ? -11.023 5.792 10.926 1.00 95.56 94 THR A N 1
ATOM 725 C CA . THR A 1 94 ? -10.939 6.003 9.475 1.00 95.56 94 THR A CA 1
ATOM 726 C C . THR A 1 94 ? -9.541 6.408 9.027 1.00 95.56 94 THR A C 1
ATOM 728 O O . THR A 1 94 ? -9.188 6.218 7.862 1.00 95.56 94 THR A O 1
ATOM 731 N N . LYS A 1 95 ? -8.725 6.954 9.935 1.00 94.56 95 LYS A N 1
ATOM 732 C CA . LYS A 1 95 ? -7.338 7.322 9.658 1.00 94.56 95 LYS A CA 1
ATOM 733 C C . LYS A 1 95 ? -6.451 7.106 10.880 1.00 94.56 95 LYS A C 1
ATOM 735 O O . LYS A 1 95 ? -6.852 7.403 12.002 1.00 94.56 95 LYS A O 1
ATOM 740 N N . ILE A 1 96 ? -5.251 6.600 10.642 1.00 93.12 96 ILE A N 1
ATOM 741 C CA . ILE A 1 96 ? -4.203 6.335 11.624 1.00 93.12 96 ILE A CA 1
ATOM 742 C C . ILE A 1 96 ? -2.984 7.137 11.181 1.00 93.12 96 ILE A C 1
ATOM 744 O O . ILE A 1 96 ? -2.514 6.964 10.062 1.00 93.12 96 ILE A O 1
ATOM 748 N N . ASP A 1 97 ? -2.466 8.013 12.025 1.00 92.12 97 ASP A N 1
ATOM 749 C CA . ASP A 1 97 ? -1.253 8.772 11.728 1.00 92.12 97 ASP A CA 1
ATOM 750 C C . ASP A 1 97 ? -0.136 8.363 12.674 1.00 92.12 97 ASP A C 1
ATOM 752 O O . ASP A 1 97 ? -0.275 8.506 13.886 1.00 92.12 97 ASP A O 1
ATOM 756 N N . ILE A 1 98 ? 0.940 7.826 12.105 1.00 89.88 98 ILE A N 1
ATOM 757 C CA . ILE A 1 98 ? 2.165 7.429 12.809 1.00 89.88 98 ILE A CA 1
ATOM 758 C C . ILE A 1 98 ? 3.372 8.252 12.330 1.00 89.88 98 ILE A C 1
ATOM 760 O O . ILE A 1 98 ? 4.521 7.846 12.508 1.00 89.88 98 ILE A O 1
ATOM 764 N N . SER A 1 99 ? 3.129 9.385 11.667 1.00 84.50 99 SER A N 1
ATOM 765 C CA . SER A 1 99 ? 4.185 10.245 11.146 1.00 84.50 99 SER A CA 1
ATOM 766 C C . SER A 1 99 ? 4.866 11.060 12.248 1.00 84.50 99 SER A C 1
ATOM 768 O O . SER A 1 99 ? 4.250 11.496 13.220 1.00 84.50 99 SER A O 1
ATOM 770 N N . GLU A 1 100 ? 6.170 11.299 12.085 1.00 72.12 100 GLU A N 1
ATOM 771 C CA . GLU A 1 100 ? 6.961 12.118 13.019 1.00 72.12 100 GLU A CA 1
ATOM 772 C C . GLU A 1 100 ? 6.529 13.594 13.001 1.00 72.12 100 GLU A C 1
ATOM 774 O O . GLU A 1 100 ? 6.618 14.313 14.000 1.00 72.12 100 GLU A O 1
ATOM 779 N N . HIS A 1 101 ? 6.018 14.054 11.858 1.00 62.28 101 HIS A N 1
ATOM 780 C CA . HIS A 1 101 ? 5.499 15.399 11.674 1.00 62.28 101 HIS A CA 1
ATOM 781 C C . HIS A 1 101 ? 4.024 15.433 12.048 1.00 62.28 101 HIS A C 1
ATOM 783 O O . HIS A 1 101 ? 3.164 15.444 11.172 1.00 62.28 101 HIS A O 1
ATOM 789 N N . ASN A 1 102 ? 3.776 15.471 13.360 1.00 52.19 102 ASN A N 1
ATOM 790 C CA . ASN A 1 102 ? 2.482 15.500 14.045 1.00 52.19 102 ASN A CA 1
ATOM 791 C C . ASN A 1 102 ? 1.607 16.688 13.584 1.00 52.19 102 ASN A C 1
ATOM 793 O O . ASN A 1 102 ? 1.423 17.695 14.276 1.00 52.19 102 ASN A O 1
ATOM 797 N N . THR A 1 103 ? 1.129 16.620 12.345 1.00 51.41 103 THR A N 1
ATOM 798 C CA . THR A 1 103 ? 0.472 17.714 11.642 1.00 51.41 103 THR A CA 1
ATOM 799 C C . THR A 1 103 ? -0.984 17.705 12.058 1.00 51.41 103 THR A C 1
ATOM 801 O O . THR A 1 103 ? -1.830 17.242 11.310 1.00 51.41 103 THR A O 1
ATOM 804 N N . SER A 1 104 ? -1.254 18.192 13.275 1.00 52.19 104 SER A N 1
ATOM 805 C CA . SER A 1 104 ? -2.569 18.616 13.789 1.00 52.19 104 SER A CA 1
ATOM 806 C C . SER A 1 104 ? -3.770 17.837 13.238 1.00 52.19 104 SER A C 1
ATOM 808 O O . SER A 1 104 ? -4.774 18.433 12.837 1.00 52.19 104 SER A O 1
ATOM 810 N N . LEU A 1 105 ? -3.705 16.505 13.210 1.00 58.75 105 LEU A N 1
ATOM 811 C CA . LEU A 1 105 ? -4.919 15.735 13.020 1.00 58.75 105 LEU A CA 1
ATOM 812 C C . LEU A 1 105 ? -5.767 15.953 14.264 1.00 58.75 105 LEU A C 1
ATOM 814 O O . LEU A 1 105 ? -5.333 15.704 15.387 1.00 58.75 105 LEU A O 1
ATOM 818 N N . SER A 1 106 ? -6.983 16.451 14.059 1.00 69.69 106 SER A N 1
ATOM 819 C CA . SER A 1 106 ? -8.004 16.440 15.101 1.00 69.69 106 SER A CA 1
ATOM 820 C C . SER A 1 106 ? -8.405 14.984 15.317 1.00 69.69 106 SER A C 1
ATOM 822 O O . SER A 1 106 ? -9.225 14.439 14.580 1.00 69.69 106 SER A O 1
ATOM 824 N N . GLY A 1 107 ? -7.745 14.334 16.267 1.00 82.88 107 GLY A N 1
ATOM 825 C CA . GLY A 1 107 ? -7.913 12.922 16.562 1.00 82.88 107 GLY A CA 1
ATOM 826 C C . GLY A 1 107 ? -7.505 12.594 17.992 1.00 82.88 107 GLY A C 1
ATOM 827 O O . GLY A 1 107 ? -7.125 13.469 18.769 1.00 82.88 107 GLY A O 1
ATOM 828 N N . ILE A 1 108 ? -7.625 11.320 18.339 1.00 87.75 108 ILE A N 1
ATOM 829 C CA . ILE A 1 108 ? -7.314 10.787 19.659 1.00 87.75 108 ILE A CA 1
ATOM 830 C C . ILE A 1 108 ? -5.834 10.377 19.648 1.00 87.75 108 ILE A C 1
ATOM 832 O O . ILE A 1 108 ? -5.486 9.458 18.901 1.00 87.75 108 ILE A O 1
ATOM 836 N N . PRO A 1 109 ? -4.951 11.037 20.418 1.00 89.12 109 PRO A N 1
ATOM 837 C CA . PRO A 1 109 ? -3.573 10.588 20.561 1.00 89.12 109 PRO A CA 1
ATOM 838 C C . PRO A 1 109 ? -3.552 9.281 21.357 1.00 89.12 109 PRO A C 1
ATOM 840 O O . PRO A 1 109 ? -4.173 9.187 22.416 1.00 89.12 109 PRO A O 1
ATOM 843 N N . ILE A 1 110 ? -2.855 8.265 20.850 1.00 89.25 110 ILE A N 1
ATOM 844 C CA . ILE A 1 110 ? -2.723 6.970 21.523 1.00 89.25 110 ILE A CA 1
ATOM 845 C C . ILE A 1 110 ? -1.287 6.461 21.413 1.00 89.25 110 ILE A C 1
ATOM 847 O O . ILE A 1 110 ? -0.627 6.605 20.382 1.00 89.25 110 ILE A O 1
ATOM 851 N N . GLN A 1 111 ? -0.842 5.757 22.447 1.00 90.69 111 GLN A N 1
ATOM 852 C CA . GLN A 1 111 ? 0.261 4.814 22.330 1.00 90.69 111 GLN A CA 1
ATOM 853 C C . GLN A 1 111 ? -0.297 3.446 21.933 1.00 90.69 111 GLN A C 1
ATOM 855 O O . GLN A 1 111 ? -1.064 2.841 22.687 1.00 90.69 111 GLN A O 1
ATOM 860 N N . ILE A 1 112 ? 0.053 2.972 20.739 1.00 90.81 112 ILE A N 1
ATOM 861 C CA . ILE A 1 112 ? -0.507 1.753 20.155 1.00 90.81 112 ILE A CA 1
ATOM 862 C C . ILE A 1 112 ? 0.086 0.548 20.887 1.00 90.81 112 ILE A C 1
ATOM 864 O O . ILE A 1 112 ? 1.288 0.322 20.848 1.00 90.81 112 ILE A O 1
ATOM 868 N N . ALA A 1 113 ? -0.750 -0.234 21.565 1.00 90.38 113 ALA A N 1
ATOM 869 C CA . ALA A 1 113 ? -0.329 -1.451 22.258 1.00 90.38 113 ALA A CA 1
ATOM 870 C C . ALA A 1 113 ? -0.387 -2.668 21.328 1.00 90.38 113 ALA A C 1
ATOM 872 O O . ALA A 1 113 ? 0.506 -3.514 21.329 1.00 90.38 113 ALA A O 1
ATOM 873 N N . LYS A 1 114 ? -1.448 -2.757 20.520 1.00 90.62 114 LYS A N 1
ATOM 874 C CA . LYS A 1 114 ? -1.630 -3.816 19.526 1.00 90.62 114 LYS A CA 1
ATOM 875 C C . LYS A 1 114 ? -2.523 -3.320 18.396 1.00 90.62 114 LYS A C 1
ATOM 877 O O . LYS A 1 114 ? -3.609 -2.800 18.655 1.00 90.62 114 LYS A O 1
ATOM 882 N N . ALA A 1 115 ? -2.095 -3.548 17.161 1.00 92.19 115 ALA A N 1
ATOM 883 C CA . ALA A 1 115 ? -2.879 -3.291 15.962 1.00 92.19 115 ALA A CA 1
ATOM 884 C C . ALA A 1 115 ? -3.048 -4.589 15.165 1.00 92.19 115 ALA A C 1
ATOM 886 O O . ALA A 1 115 ? -2.073 -5.254 14.827 1.00 92.19 115 ALA A O 1
ATOM 887 N N . ASP A 1 116 ? -4.293 -4.946 14.874 1.00 93.06 116 ASP A N 1
ATOM 888 C CA . ASP A 1 116 ? -4.654 -6.010 13.943 1.00 93.06 116 ASP A CA 1
ATOM 889 C C . ASP A 1 116 ? -5.460 -5.382 12.808 1.00 93.06 116 ASP A C 1
ATOM 891 O O . ASP A 1 116 ? -6.673 -5.199 12.906 1.00 93.06 116 ASP A O 1
ATOM 895 N N . LEU A 1 117 ? -4.753 -4.999 11.747 1.00 93.12 117 LEU A N 1
ATOM 896 C CA . LEU A 1 117 ? -5.314 -4.321 10.577 1.00 93.12 117 LEU A CA 1
ATOM 897 C C . LEU A 1 117 ? -5.610 -5.293 9.423 1.00 93.12 117 LEU A C 1
ATOM 899 O O . LEU A 1 117 ? -5.936 -4.853 8.323 1.00 93.12 117 LEU A O 1
ATOM 903 N N . ILE A 1 118 ? -5.462 -6.603 9.658 1.00 92.00 118 ILE A N 1
ATOM 904 C CA . ILE A 1 118 ? -5.559 -7.638 8.622 1.00 92.00 118 ILE A CA 1
ATOM 905 C C . ILE A 1 118 ? -6.814 -8.481 8.817 1.00 92.00 118 ILE A C 1
ATOM 907 O O . ILE A 1 118 ? -7.589 -8.647 7.875 1.00 92.00 118 ILE A O 1
ATOM 911 N N . ASP A 1 119 ? -6.985 -9.032 10.018 1.00 91.69 119 ASP A N 1
ATOM 912 C CA . ASP A 1 119 ? -8.009 -10.030 10.314 1.00 91.69 119 ASP A CA 1
ATOM 913 C C . ASP A 1 119 ? -9.171 -9.416 11.081 1.00 91.69 119 ASP A C 1
ATOM 915 O O . ASP A 1 119 ? -10.320 -9.485 10.648 1.00 91.69 119 ASP A O 1
ATOM 919 N N . ASN A 1 120 ? -8.868 -8.810 12.228 1.00 93.00 120 ASN A N 1
ATOM 920 C CA . ASN A 1 120 ? -9.898 -8.337 13.148 1.00 93.00 120 ASN A CA 1
ATOM 921 C C . ASN A 1 120 ? -10.292 -6.874 12.919 1.00 93.00 120 ASN A C 1
ATOM 923 O O . ASN A 1 120 ? -11.341 -6.458 13.408 1.00 93.00 120 ASN A O 1
ATOM 927 N N . LEU A 1 121 ? -9.479 -6.106 12.182 1.00 94.88 121 LEU A N 1
ATOM 928 C CA . LEU A 1 121 ? -9.664 -4.667 11.959 1.00 94.88 121 LEU A CA 1
ATOM 929 C C . LEU A 1 121 ? -9.880 -3.922 13.280 1.00 94.88 121 LEU A C 1
ATOM 931 O O . LEU A 1 121 ? -10.883 -3.244 13.507 1.00 94.88 121 LEU A O 1
ATOM 935 N N . THR A 1 122 ? -8.924 -4.082 14.187 1.00 95.06 122 THR A N 1
ATOM 936 C CA . THR A 1 122 ? -8.938 -3.466 15.512 1.00 95.06 122 THR A CA 1
ATOM 937 C C . THR A 1 122 ? -7.602 -2.831 15.828 1.00 95.06 122 THR A C 1
ATOM 939 O O . THR A 1 122 ? -6.547 -3.384 15.521 1.00 95.06 122 THR A O 1
ATOM 942 N N . ILE A 1 123 ? -7.648 -1.701 16.516 1.00 93.38 123 ILE A N 1
ATOM 943 C CA . ILE A 1 123 ? -6.470 -1.050 17.071 1.00 93.38 123 ILE A CA 1
ATOM 944 C C . ILE A 1 123 ? -6.711 -0.775 18.546 1.00 93.38 123 ILE A C 1
ATOM 946 O O . ILE A 1 123 ? -7.792 -0.346 18.943 1.00 93.38 123 ILE A O 1
ATOM 950 N N . SER A 1 124 ? -5.715 -1.069 19.368 1.00 91.69 124 SER A N 1
ATOM 951 C CA . SER A 1 124 ? -5.785 -0.888 20.811 1.00 91.69 124 SER A CA 1
ATOM 952 C C . SER A 1 124 ? -4.601 -0.075 21.297 1.00 91.69 124 SER A C 1
ATOM 954 O O . SER A 1 124 ? -3.479 -0.240 20.810 1.00 91.69 124 SER A O 1
ATOM 956 N N . GLY A 1 125 ? -4.856 0.813 22.248 1.00 90.38 125 GLY A N 1
ATOM 957 C CA . GLY A 1 125 ? -3.832 1.684 22.793 1.00 90.38 125 GLY A CA 1
ATOM 958 C C . GLY A 1 125 ? -4.311 2.506 23.976 1.00 90.38 125 GLY A C 1
ATOM 959 O O . GLY A 1 125 ? -5.496 2.512 24.321 1.00 90.38 125 GLY A O 1
ATOM 960 N N . ASN A 1 126 ? -3.354 3.196 24.584 1.00 87.44 126 ASN A N 1
ATOM 961 C CA . ASN A 1 126 ? -3.551 3.985 25.793 1.00 87.44 126 ASN A CA 1
ATOM 962 C C . ASN A 1 126 ? -3.440 5.471 25.442 1.00 87.44 126 ASN A C 1
ATOM 964 O O . ASN A 1 126 ? -2.461 5.877 24.820 1.00 87.44 126 ASN A O 1
ATOM 968 N N . GLU A 1 127 ? -4.399 6.290 25.874 1.00 75.31 127 GLU A N 1
ATOM 969 C CA . GLU A 1 127 ? -4.391 7.744 25.620 1.00 75.31 127 GLU A CA 1
ATOM 970 C C . GLU A 1 127 ? -3.290 8.475 26.429 1.00 75.31 127 GLU A C 1
ATOM 972 O O . GLU A 1 127 ? -2.853 9.549 26.036 1.00 75.31 127 GLU A O 1
ATOM 977 N N . ASN A 1 128 ? -2.801 7.877 27.529 1.00 67.19 128 ASN A N 1
ATOM 978 C CA . ASN A 1 128 ? -1.842 8.485 28.473 1.00 67.19 128 ASN A CA 1
ATOM 979 C C . ASN A 1 128 ? -0.678 7.558 28.891 1.00 67.19 128 ASN A C 1
ATOM 981 O O . ASN A 1 128 ? -0.097 7.744 29.957 1.00 67.19 128 ASN A O 1
ATOM 985 N N . ALA A 1 129 ? -0.354 6.533 28.093 1.00 60.06 129 ALA A N 1
ATOM 986 C CA . ALA A 1 129 ? 0.645 5.507 28.446 1.00 60.06 129 ALA A CA 1
ATOM 987 C C . ALA A 1 129 ? 0.359 4.745 29.766 1.00 60.06 129 ALA A C 1
ATOM 989 O O . ALA A 1 129 ? 1.240 4.076 30.301 1.00 60.06 129 ALA A O 1
ATOM 990 N N . ASP A 1 130 ? -0.879 4.812 30.268 1.00 62.03 130 ASP A N 1
ATOM 991 C CA . ASP A 1 130 ? -1.357 4.022 31.404 1.00 62.03 130 ASP A CA 1
ATOM 992 C C . ASP A 1 130 ? -1.853 2.649 30.898 1.00 62.03 130 ASP A C 1
ATOM 994 O O . ASP A 1 130 ? -2.851 2.604 30.169 1.00 62.03 130 ASP A O 1
ATOM 998 N N . PRO A 1 131 ? -1.154 1.537 31.204 1.00 61.06 131 PRO A N 1
ATOM 999 C CA . PRO A 1 131 ? -1.445 0.215 30.645 1.00 61.06 131 PRO A CA 1
ATOM 1000 C C . PRO A 1 131 ? -2.802 -0.366 31.065 1.00 61.06 131 PRO A C 1
ATOM 1002 O O . PRO A 1 131 ? -3.320 -1.233 30.361 1.00 61.06 131 PRO A O 1
ATOM 1005 N N . ASP A 1 132 ? -3.401 0.118 32.155 1.00 62.03 132 ASP A N 1
ATOM 1006 C CA . ASP A 1 132 ? -4.675 -0.395 32.678 1.00 62.03 132 ASP A CA 1
ATOM 1007 C C . ASP A 1 132 ? -5.918 0.240 32.018 1.00 62.03 132 ASP A C 1
ATOM 1009 O O . ASP A 1 132 ? -7.048 -0.169 32.290 1.00 62.03 132 ASP A O 1
ATOM 1013 N N . GLN A 1 133 ? -5.739 1.212 31.112 1.00 68.62 133 GLN A N 1
ATOM 1014 C CA . GLN A 1 133 ? -6.830 1.932 30.432 1.00 68.62 133 GLN A CA 1
ATOM 1015 C C . GLN A 1 133 ? -6.828 1.754 28.905 1.00 68.62 133 GLN A C 1
ATOM 1017 O O . GLN A 1 133 ? -7.256 2.644 28.164 1.00 68.62 133 GLN A O 1
ATOM 1022 N N . ALA A 1 134 ? -6.379 0.595 28.421 1.00 76.38 134 ALA A N 1
ATOM 1023 C CA . ALA A 1 134 ? -6.353 0.292 26.994 1.00 76.38 134 ALA A CA 1
ATOM 1024 C C . ALA A 1 134 ? -7.756 0.332 26.377 1.00 76.38 134 ALA A C 1
ATOM 1026 O O . ALA A 1 134 ? -8.631 -0.482 26.685 1.00 76.38 134 ALA A O 1
ATOM 1027 N N . ARG A 1 135 ? -7.963 1.268 25.448 1.00 88.19 135 ARG A N 1
ATOM 1028 C CA . ARG A 1 135 ? -9.174 1.333 24.629 1.00 88.19 135 ARG A CA 1
ATOM 1029 C C . ARG A 1 135 ? -8.940 0.592 23.329 1.00 88.19 135 ARG A C 1
ATOM 1031 O O . ARG A 1 135 ? -7.889 0.724 22.709 1.00 88.19 135 ARG A O 1
ATOM 1038 N N . THR A 1 136 ? -9.935 -0.188 22.921 1.00 92.12 136 THR A N 1
ATOM 1039 C CA . THR A 1 136 ? -9.942 -0.865 21.623 1.00 92.12 136 THR A CA 1
ATOM 1040 C C . THR A 1 136 ? -10.932 -0.171 20.708 1.00 92.12 136 THR A C 1
ATOM 1042 O O . THR A 1 136 ? -12.103 -0.015 21.051 1.00 92.12 136 THR A O 1
ATOM 1045 N N . PHE A 1 137 ? -10.460 0.203 19.531 1.00 93.50 137 PHE A N 1
ATOM 1046 C CA . PHE A 1 137 ? -11.248 0.814 18.482 1.00 93.50 137 PHE A CA 1
ATOM 1047 C C . PHE A 1 137 ? -11.380 -0.157 17.314 1.00 93.50 137 PHE A C 1
ATOM 1049 O O . PHE A 1 137 ? -10.436 -0.871 16.965 1.00 93.50 137 PHE A O 1
ATOM 1056 N N . LYS A 1 138 ? -12.559 -0.167 16.690 1.00 96.12 138 LYS A N 1
ATOM 1057 C CA . LYS A 1 138 ? -12.731 -0.806 15.385 1.00 96.12 138 LYS A CA 1
ATOM 1058 C C . LYS A 1 138 ? -12.106 0.077 14.318 1.00 96.12 138 LYS A C 1
ATOM 1060 O O . LYS A 1 138 ? -12.210 1.299 14.396 1.00 96.12 138 LYS A O 1
ATOM 1065 N N . VAL A 1 139 ? -11.493 -0.546 13.329 1.00 96.25 139 VAL A N 1
ATOM 1066 C CA . VAL A 1 139 ? -10.865 0.117 12.193 1.00 96.25 139 VAL A CA 1
ATOM 1067 C C . VAL A 1 139 ? -11.723 -0.127 10.964 1.00 96.25 139 VAL A C 1
ATOM 1069 O O . VAL A 1 139 ? -12.225 -1.230 10.748 1.00 96.25 139 VAL A O 1
ATOM 1072 N N . ASP A 1 140 ? -11.940 0.925 10.188 1.00 97.06 140 ASP A N 1
ATOM 1073 C CA . ASP A 1 140 ? -12.632 0.824 8.915 1.00 97.06 140 ASP A CA 1
ATOM 1074 C C . ASP A 1 140 ? -11.807 -0.023 7.937 1.00 97.06 140 ASP A C 1
ATOM 1076 O O . ASP A 1 140 ? -10.582 0.075 7.907 1.00 97.06 140 ASP A O 1
ATOM 1080 N N . HIS A 1 141 ? -12.469 -0.848 7.127 1.00 94.69 141 HIS A N 1
ATOM 1081 C CA . HIS A 1 141 ? -11.809 -1.694 6.130 1.00 94.69 141 HIS A CA 1
ATOM 1082 C C . HIS A 1 141 ? -10.926 -0.887 5.162 1.00 94.69 141 HIS A C 1
ATOM 1084 O O . HIS A 1 141 ? -9.840 -1.324 4.778 1.00 94.69 141 HIS A O 1
ATOM 1090 N N . ASP A 1 142 ? -11.373 0.314 4.796 1.00 95.12 142 ASP A N 1
ATOM 1091 C CA . ASP A 1 142 ? -10.669 1.210 3.885 1.00 95.12 142 ASP A CA 1
ATOM 1092 C C . ASP A 1 142 ? -9.931 2.335 4.622 1.00 95.12 142 ASP A C 1
ATOM 1094 O O . ASP A 1 142 ? -9.564 3.345 4.006 1.00 95.12 142 ASP A O 1
ATOM 1098 N N . ALA A 1 143 ? -9.678 2.161 5.926 1.00 95.38 143 ALA A N 1
ATOM 1099 C CA . ALA A 1 143 ? -8.955 3.134 6.728 1.00 95.38 143 ALA A CA 1
ATOM 1100 C C . ALA A 1 143 ? -7.588 3.477 6.120 1.00 95.38 143 ALA A C 1
ATOM 1102 O O . ALA A 1 143 ? -6.912 2.664 5.478 1.00 95.38 143 ALA A O 1
ATOM 1103 N N . LEU A 1 144 ? -7.172 4.719 6.338 1.00 95.00 144 LEU A N 1
ATOM 1104 C CA . LEU A 1 144 ? -5.895 5.230 5.859 1.00 95.00 144 LEU A CA 1
ATOM 1105 C C . LEU A 1 144 ? -4.856 5.176 6.972 1.00 95.00 144 LEU A C 1
ATOM 1107 O O . LEU A 1 144 ? -5.167 5.443 8.127 1.00 95.00 144 LEU A O 1
ATOM 1111 N N . ILE A 1 145 ? -3.618 4.873 6.615 1.00 92.94 145 ILE A N 1
ATOM 1112 C CA . ILE A 1 145 ? -2.455 5.013 7.478 1.00 92.94 145 ILE A CA 1
ATOM 1113 C C . ILE A 1 145 ? -1.505 6.035 6.856 1.00 92.94 145 ILE A C 1
ATOM 1115 O O . ILE A 1 145 ? -1.158 5.930 5.680 1.00 92.94 145 ILE A O 1
ATOM 1119 N N . ILE A 1 146 ? -1.123 7.048 7.627 1.00 92.19 146 ILE A N 1
ATOM 1120 C CA . ILE A 1 146 ? -0.031 7.957 7.287 1.00 92.19 146 ILE A CA 1
ATOM 1121 C C . ILE A 1 146 ? 1.228 7.354 7.898 1.00 92.19 146 ILE A C 1
ATOM 1123 O O . ILE A 1 146 ? 1.386 7.357 9.117 1.00 92.19 146 ILE A O 1
ATOM 1127 N N . GLU A 1 147 ? 2.081 6.790 7.047 1.00 89.81 147 GLU A N 1
ATOM 1128 C CA . GLU A 1 147 ? 3.334 6.154 7.454 1.00 89.81 147 GLU A CA 1
ATOM 1129 C C . GLU A 1 147 ? 4.362 7.195 7.936 1.00 89.81 147 GLU A C 1
ATOM 1131 O O . GLU A 1 147 ? 4.176 8.405 7.786 1.00 89.81 147 GLU A O 1
ATOM 1136 N N . THR A 1 148 ? 5.471 6.730 8.515 1.00 86.06 148 THR A N 1
ATOM 1137 C CA . THR A 1 148 ? 6.518 7.580 9.109 1.00 86.06 148 THR A CA 1
ATOM 1138 C C . THR A 1 148 ? 7.074 8.628 8.140 1.00 86.06 148 THR A C 1
ATOM 1140 O O . THR A 1 148 ? 7.355 9.757 8.537 1.00 86.06 148 THR A O 1
ATOM 1143 N N . ASP A 1 149 ? 7.159 8.299 6.848 1.00 84.75 149 ASP A N 1
ATOM 1144 C CA . ASP A 1 149 ? 7.604 9.206 5.780 1.00 84.75 149 ASP A CA 1
ATOM 1145 C C . ASP A 1 149 ? 6.501 10.182 5.294 1.00 84.75 149 ASP A C 1
ATOM 1147 O O . ASP A 1 149 ? 6.651 10.884 4.283 1.00 84.75 149 ASP A O 1
ATOM 1151 N N . GLY A 1 150 ? 5.357 10.201 5.982 1.00 87.19 150 GLY A N 1
ATOM 1152 C CA . GLY A 1 150 ? 4.165 10.983 5.672 1.00 87.19 150 GLY A CA 1
ATOM 1153 C C . GLY A 1 150 ? 3.367 10.450 4.482 1.00 87.19 150 GLY A C 1
ATOM 1154 O O . GLY A 1 150 ? 2.621 11.209 3.858 1.00 87.19 150 GLY A O 1
ATOM 1155 N N . THR A 1 151 ? 3.615 9.225 4.009 1.00 89.75 151 THR A N 1
ATOM 1156 C CA . THR A 1 151 ? 2.878 8.655 2.873 1.00 89.75 151 THR A CA 1
ATOM 1157 C C . THR A 1 151 ? 1.554 8.110 3.373 1.00 89.75 151 THR A C 1
ATOM 1159 O O . THR A 1 151 ? 1.503 7.186 4.175 1.00 89.75 151 THR A O 1
ATOM 1162 N N . GLU A 1 152 ? 0.465 8.700 2.893 1.00 92.75 152 GLU A N 1
ATOM 1163 C CA . GLU A 1 152 ? -0.880 8.227 3.196 1.00 92.75 152 GLU A CA 1
ATOM 1164 C C . GLU A 1 152 ? -1.207 7.040 2.291 1.00 92.75 152 GLU A C 1
ATOM 1166 O O . GLU A 1 152 ? -1.339 7.209 1.081 1.00 92.75 152 GLU A O 1
ATOM 1171 N N . VAL A 1 153 ? -1.357 5.844 2.845 1.00 94.06 153 VAL A N 1
ATOM 1172 C CA . VAL A 1 153 ? -1.738 4.619 2.127 1.00 94.06 153 VAL A CA 1
ATOM 1173 C C . VAL A 1 153 ? -2.946 3.974 2.797 1.00 94.06 153 VAL A C 1
ATOM 1175 O O . VAL A 1 153 ? -3.299 4.307 3.920 1.00 94.06 153 VAL A O 1
ATOM 1178 N N . GLN A 1 154 ? -3.622 3.056 2.112 1.00 95.00 154 GLN A N 1
ATOM 1179 C CA . GLN A 1 154 ? -4.701 2.293 2.743 1.00 95.00 154 GLN A CA 1
ATOM 1180 C C . GLN A 1 154 ? -4.122 1.166 3.599 1.00 95.00 154 GLN A C 1
ATOM 1182 O O . GLN A 1 154 ? -3.075 0.600 3.249 1.00 95.00 154 GLN A O 1
ATOM 1187 N N . ILE A 1 155 ? -4.824 0.802 4.671 1.00 94.06 155 ILE A N 1
ATOM 1188 C CA . ILE A 1 155 ? -4.614 -0.495 5.313 1.00 94.06 155 ILE A CA 1
ATOM 1189 C C . ILE A 1 155 ? -4.922 -1.635 4.326 1.00 94.06 155 ILE A C 1
ATOM 1191 O O . ILE A 1 155 ? -5.589 -1.437 3.308 1.00 94.06 155 ILE A O 1
ATOM 1195 N N . ALA A 1 156 ? -4.410 -2.830 4.607 1.00 94.12 156 ALA A N 1
ATOM 1196 C CA . ALA A 1 156 ? -4.540 -3.989 3.728 1.00 94.12 156 ALA A CA 1
ATOM 1197 C C . ALA A 1 156 ? -5.207 -5.177 4.445 1.00 94.12 156 ALA A C 1
ATOM 1199 O O . ALA A 1 156 ? -4.507 -6.115 4.848 1.00 94.12 156 ALA A O 1
ATOM 1200 N N . PRO A 1 157 ? -6.547 -5.168 4.583 1.00 94.06 157 PRO A N 1
ATOM 1201 C CA . PRO A 1 157 ? -7.302 -6.305 5.100 1.00 94.06 157 PRO A CA 1
ATOM 1202 C C . PRO A 1 157 ? -7.059 -7.570 4.270 1.00 94.06 157 PRO A C 1
ATOM 1204 O O . PRO A 1 157 ? -6.661 -7.505 3.102 1.00 94.06 157 PRO A O 1
ATOM 1207 N N . ARG A 1 158 ? -7.275 -8.747 4.866 1.00 92.75 158 ARG A N 1
ATOM 1208 C CA . ARG A 1 158 ? -6.886 -10.035 4.266 1.00 92.75 158 ARG A CA 1
ATOM 1209 C C . ARG A 1 158 ? -7.434 -10.265 2.855 1.00 92.75 158 ARG A C 1
ATOM 1211 O O . ARG A 1 158 ? -6.740 -10.860 2.036 1.00 92.75 158 ARG A O 1
ATOM 1218 N N . ASP A 1 159 ? -8.658 -9.852 2.565 1.00 94.12 159 ASP A N 1
ATOM 1219 C CA . ASP A 1 159 ? -9.358 -10.113 1.304 1.00 94.12 159 ASP A CA 1
ATOM 1220 C C . ASP A 1 159 ? -8.755 -9.376 0.099 1.00 94.12 159 ASP A C 1
ATOM 1222 O O . ASP A 1 159 ? -8.834 -9.889 -1.019 1.00 94.12 159 ASP A O 1
ATOM 1226 N N . VAL A 1 160 ? -8.065 -8.253 0.313 1.00 93.56 160 VAL A N 1
ATOM 1227 C CA . VAL A 1 160 ? -7.425 -7.467 -0.757 1.00 93.56 160 VAL A CA 1
ATOM 1228 C C . VAL A 1 160 ? -5.926 -7.747 -0.933 1.00 93.56 160 VAL A C 1
ATOM 1230 O O . VAL A 1 160 ? -5.266 -7.114 -1.762 1.00 93.56 160 VAL A O 1
ATOM 1233 N N . GLN A 1 161 ? -5.362 -8.686 -0.169 1.00 94.31 161 GLN A N 1
ATOM 1234 C CA . GLN A 1 161 ? -3.939 -9.027 -0.229 1.00 94.31 161 GLN A CA 1
ATOM 1235 C C . GLN A 1 161 ? -3.585 -9.930 -1.416 1.00 94.31 161 GLN A C 1
ATOM 1237 O O . GLN A 1 161 ? -4.375 -10.734 -1.900 1.00 94.31 161 GLN A O 1
ATOM 1242 N N . PHE A 1 162 ? -2.325 -9.890 -1.838 1.00 92.56 162 PHE A N 1
ATOM 1243 C CA . PHE A 1 162 ? -1.782 -10.725 -2.905 1.00 92.56 162 PHE A CA 1
ATOM 1244 C C . PHE A 1 162 ? -1.995 -12.220 -2.642 1.00 92.56 162 PHE A C 1
ATOM 1246 O O . PHE A 1 162 ? -2.229 -12.983 -3.574 1.00 92.56 162 PHE A O 1
ATOM 1253 N N . GLN A 1 163 ? -1.955 -12.648 -1.377 1.00 91.00 163 GLN A N 1
ATOM 1254 C CA . GLN A 1 163 ? -2.159 -14.045 -0.989 1.00 91.00 163 GLN A CA 1
ATOM 1255 C C . GLN A 1 163 ? -3.628 -14.492 -1.017 1.00 91.00 163 GLN A C 1
ATOM 1257 O O . GLN A 1 163 ? -3.878 -15.697 -1.024 1.00 91.00 163 GLN A O 1
ATOM 1262 N N . SER A 1 164 ? -4.588 -13.562 -1.048 1.00 91.06 164 SER A N 1
ATOM 1263 C CA . SER A 1 164 ? -6.021 -13.885 -1.054 1.00 91.06 164 SER A CA 1
ATOM 1264 C C . SER A 1 164 ? -6.509 -14.367 -2.421 1.00 91.06 164 SER A C 1
ATOM 1266 O O . SER A 1 164 ? -7.490 -15.105 -2.520 1.00 91.06 164 SER A O 1
ATOM 1268 N N . VAL A 1 165 ? -5.814 -13.977 -3.494 1.00 92.81 165 VAL A N 1
ATOM 1269 C CA . VAL A 1 165 ? -6.210 -14.311 -4.861 1.00 92.81 165 VAL A CA 1
ATOM 1270 C C . VAL A 1 165 ? -5.641 -15.659 -5.314 1.00 92.81 165 VAL A C 1
ATOM 1272 O O . VAL A 1 165 ? -4.597 -16.131 -4.862 1.00 92.81 165 VAL A O 1
ATOM 1275 N N . SER A 1 166 ? -6.322 -16.293 -6.275 1.00 94.56 166 SER A N 1
ATOM 1276 C CA . SER A 1 16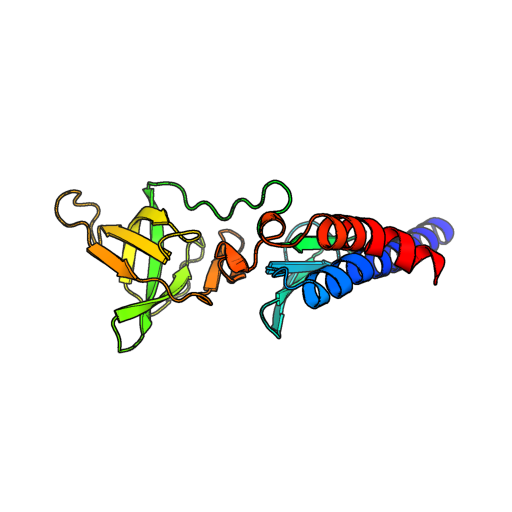6 ? -5.914 -17.591 -6.833 1.00 94.56 166 SER A CA 1
ATOM 1277 C C . SER A 1 166 ? -4.461 -17.599 -7.334 1.00 94.56 166 SER A C 1
ATOM 1279 O O . SER A 1 166 ? -3.978 -16.598 -7.867 1.00 94.56 166 SER A O 1
ATOM 1281 N N . VAL A 1 167 ? -3.804 -18.763 -7.277 1.00 93.06 167 VAL A N 1
ATOM 1282 C CA . VAL A 1 167 ? -2.430 -18.975 -7.779 1.00 93.06 167 VAL A CA 1
ATOM 1283 C C . VAL A 1 167 ? -2.248 -18.436 -9.202 1.00 93.06 167 VAL A C 1
ATOM 1285 O O . VAL A 1 167 ? -1.275 -17.739 -9.463 1.00 93.06 167 VAL A O 1
ATOM 1288 N N . VAL A 1 168 ? -3.206 -18.686 -10.100 1.00 93.81 168 VAL A N 1
ATOM 1289 C CA . VAL A 1 168 ? -3.137 -18.223 -11.495 1.00 93.81 168 VAL A CA 1
ATOM 1290 C C . VAL A 1 168 ? -3.094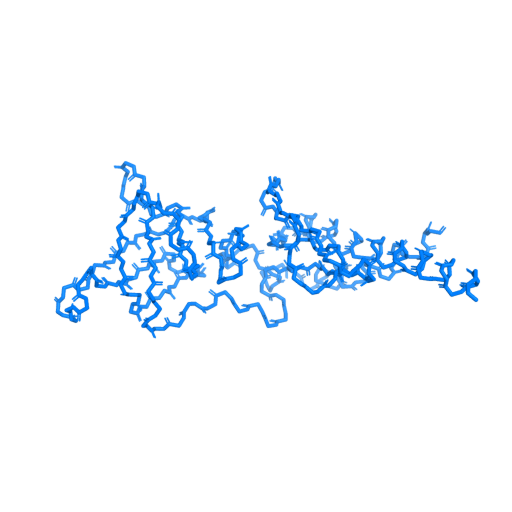 -16.696 -11.575 1.00 93.81 168 VAL A C 1
ATOM 1292 O O . VAL A 1 168 ? -2.239 -16.147 -12.262 1.00 93.81 168 VAL A O 1
ATOM 1295 N N . LYS A 1 169 ? -3.959 -15.997 -10.829 1.00 93.62 169 LYS A N 1
ATOM 1296 C CA . LYS A 1 169 ? -3.948 -14.526 -10.767 1.00 93.62 169 LYS A CA 1
ATOM 1297 C C . LYS A 1 169 ? -2.632 -13.983 -10.207 1.00 93.62 169 LYS A C 1
ATOM 1299 O O . LYS A 1 169 ? -2.109 -13.023 -10.756 1.00 93.62 169 LYS A O 1
ATOM 1304 N N . ARG A 1 170 ? -2.066 -14.615 -9.171 1.00 93.56 170 ARG A N 1
ATOM 1305 C CA . ARG A 1 170 ? -0.750 -14.236 -8.615 1.00 93.56 170 ARG A CA 1
ATOM 1306 C C . ARG A 1 170 ? 0.358 -14.356 -9.656 1.00 93.56 170 ARG A C 1
ATOM 1308 O O . ARG A 1 170 ? 1.128 -13.421 -9.842 1.00 93.56 170 ARG A O 1
ATOM 1315 N N . ILE A 1 171 ? 0.396 -15.484 -10.365 1.00 93.75 171 ILE A N 1
ATOM 1316 C CA . ILE A 1 171 ? 1.358 -15.720 -11.446 1.00 93.75 171 ILE A CA 1
ATOM 1317 C C . ILE A 1 171 ? 1.195 -14.644 -12.522 1.00 93.75 171 ILE A C 1
ATOM 1319 O O . ILE A 1 171 ? 2.161 -13.966 -12.849 1.00 93.75 171 ILE A O 1
ATOM 1323 N N . LEU A 1 172 ? -0.022 -14.423 -13.023 1.00 94.25 172 LEU A N 1
ATOM 1324 C CA . LEU A 1 172 ? -0.273 -13.409 -14.048 1.00 94.25 172 LEU A CA 1
ATOM 1325 C C . LEU A 1 172 ? 0.147 -12.005 -13.593 1.00 94.25 172 LEU A C 1
ATOM 1327 O O . LEU A 1 172 ? 0.769 -11.290 -14.371 1.00 94.25 172 LEU A O 1
ATOM 1331 N N . THR A 1 173 ? -0.124 -11.623 -12.343 1.00 93.12 173 THR A N 1
ATOM 1332 C CA . THR A 1 173 ? 0.323 -10.339 -11.780 1.00 93.12 173 THR A CA 1
ATOM 1333 C C . THR A 1 173 ? 1.845 -10.218 -11.762 1.00 93.12 173 THR A C 1
ATOM 1335 O O . THR A 1 173 ? 2.368 -9.182 -12.168 1.00 93.12 173 THR A O 1
ATOM 1338 N N . ASN A 1 174 ? 2.566 -11.277 -11.390 1.00 91.12 174 ASN A N 1
ATOM 1339 C CA . ASN A 1 174 ? 4.033 -11.294 -11.402 1.00 91.12 174 ASN A CA 1
ATOM 1340 C C . ASN A 1 174 ? 4.630 -11.288 -12.818 1.00 91.12 174 ASN A C 1
ATOM 1342 O O . ASN A 1 174 ? 5.751 -10.834 -13.005 1.00 91.12 174 ASN A O 1
ATOM 1346 N N . PHE A 1 175 ? 3.907 -11.773 -13.828 1.00 93.25 175 PHE A N 1
ATOM 1347 C CA . PHE A 1 175 ? 4.371 -11.750 -15.221 1.00 93.25 175 PHE A CA 1
ATOM 1348 C C . PHE A 1 175 ? 3.918 -10.512 -16.002 1.00 93.25 175 PHE A C 1
ATOM 1350 O O . PHE A 1 175 ? 4.448 -10.246 -17.081 1.00 93.25 175 PHE A O 1
ATOM 1357 N N . ALA A 1 176 ? 2.970 -9.740 -15.471 1.00 92.56 176 ALA A N 1
ATOM 1358 C CA . ALA A 1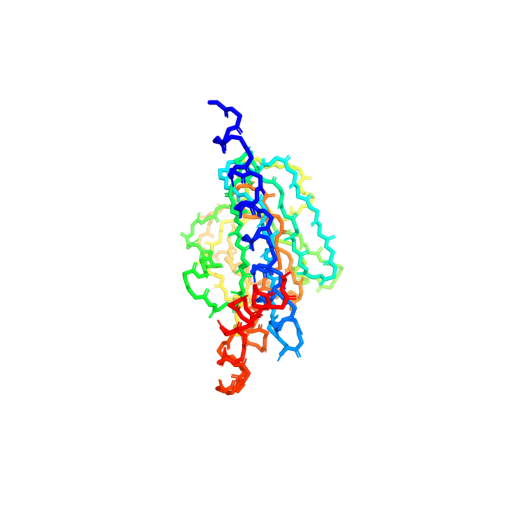 176 ? 2.383 -8.612 -16.181 1.00 92.56 176 ALA A CA 1
ATOM 1359 C C . ALA A 1 176 ? 3.392 -7.500 -16.491 1.00 92.56 176 ALA A C 1
ATOM 1361 O O . ALA A 1 176 ? 3.334 -6.937 -17.581 1.00 92.56 176 ALA A O 1
ATOM 1362 N N . GLY A 1 177 ? 4.327 -7.208 -15.583 1.00 89.75 177 GLY A N 1
ATOM 1363 C CA . GLY A 1 177 ? 5.375 -6.217 -15.830 1.00 89.75 177 GLY A CA 1
ATOM 1364 C C . GLY A 1 177 ? 6.311 -6.608 -16.972 1.00 89.75 177 GLY A C 1
ATOM 1365 O O . GLY A 1 177 ? 6.388 -5.873 -17.960 1.00 89.75 177 GLY A O 1
ATOM 1366 N N . PRO A 1 178 ? 6.955 -7.794 -16.922 1.00 91.12 178 PRO A N 1
ATOM 1367 C CA . PRO A 1 178 ? 7.758 -8.294 -18.034 1.00 91.12 178 PRO A CA 1
ATOM 1368 C C . PRO A 1 178 ? 6.992 -8.298 -19.358 1.00 91.12 178 PRO A C 1
ATOM 1370 O O . PRO A 1 178 ? 7.509 -7.815 -20.360 1.00 91.12 178 PRO A O 1
ATOM 1373 N N . PHE A 1 179 ? 5.747 -8.784 -19.357 1.00 92.00 179 PHE A N 1
ATOM 1374 C CA . PHE A 1 179 ? 4.906 -8.830 -20.551 1.00 92.00 179 PHE A CA 1
ATOM 1375 C C . PHE A 1 179 ? 4.645 -7.440 -21.145 1.00 92.00 179 PHE A C 1
ATOM 1377 O O . PHE A 1 179 ? 4.724 -7.275 -22.359 1.00 92.00 179 PHE A O 1
ATOM 1384 N N . ASN A 1 180 ? 4.389 -6.432 -20.308 1.00 89.06 180 ASN A N 1
ATOM 1385 C CA . ASN A 1 180 ? 4.112 -5.078 -20.781 1.00 89.06 180 ASN A CA 1
ATOM 1386 C C . ASN A 1 180 ? 5.327 -4.437 -21.470 1.00 89.06 180 ASN A C 1
ATOM 1388 O O . ASN A 1 180 ? 5.161 -3.690 -22.428 1.00 89.06 180 ASN A O 1
ATOM 1392 N N . ASN A 1 181 ? 6.546 -4.790 -21.052 1.00 86.62 181 ASN A N 1
ATOM 1393 C CA . ASN A 1 181 ? 7.764 -4.355 -21.741 1.00 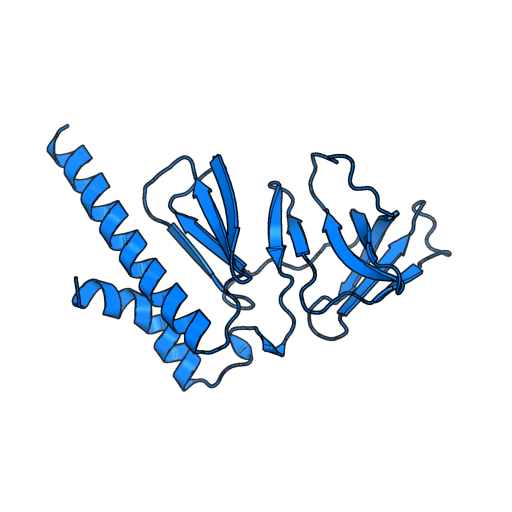86.62 181 ASN A CA 1
ATOM 1394 C C . ASN A 1 181 ? 7.940 -4.993 -23.125 1.00 86.62 181 ASN A C 1
ATOM 1396 O O . ASN A 1 181 ? 8.570 -4.382 -23.976 1.00 86.62 181 ASN A O 1
ATOM 1400 N N . PHE A 1 182 ? 7.416 -6.202 -23.363 1.00 85.31 182 PHE A N 1
ATOM 1401 C CA . PHE A 1 182 ? 7.467 -6.844 -24.687 1.00 85.31 182 PHE A CA 1
ATOM 1402 C C . PHE A 1 182 ? 6.459 -6.256 -25.683 1.00 85.31 182 PHE A C 1
ATOM 1404 O O . PHE A 1 182 ? 6.597 -6.477 -26.884 1.00 85.31 182 PHE A O 1
ATOM 1411 N N . LEU A 1 183 ? 5.430 -5.558 -25.194 1.00 78.12 183 LEU A N 1
ATOM 1412 C CA . LEU A 1 183 ? 4.437 -4.873 -26.026 1.00 78.12 183 LEU A CA 1
ATOM 1413 C C . LEU A 1 183 ? 4.851 -3.446 -26.414 1.00 78.12 183 LEU A C 1
ATOM 1415 O O . LEU A 1 183 ? 4.187 -2.850 -27.264 1.00 78.12 183 LEU A O 1
ATOM 1419 N N . LEU A 1 184 ? 5.885 -2.905 -25.764 1.00 69.12 184 LEU A N 1
ATOM 1420 C CA . LEU A 1 184 ? 6.442 -1.576 -26.008 1.00 69.12 184 LEU A CA 1
ATOM 1421 C C . LEU A 1 184 ? 7.412 -1.582 -27.195 1.00 69.12 184 LEU A C 1
ATOM 1423 O O . LEU A 1 184 ? 7.346 -0.620 -27.992 1.00 69.12 184 LEU A O 1
#

Radius of gyration: 18.63 Å; chains: 1; bounding box: 47×38×59 Å

Organism: NCBI:txid51664

Foldseek 3Di:
DVVVVVVQVVQLVLQLLLQVQLVVLLVVQLWQFFEWEAADDAWDDWDDDPQYIYTYHPGRRHIHTRTAAPDPPPPFDDQQQKWWFDADPVQATQEIEREPCPPDDPGQIFRWHGQDLAEQQKTWGDSVPPPVPIDIHHYDNQHWYLDHSRGITGGHYNCNGLVNGDPVSNVSSVCRSVVSSVVD

pLDDT: mean 88.46, std 9.94, range [51.41, 97.06]

Secondary structure (DSSP, 8-state):
-HHHHHHHHHHHHHHHHHHHHHHHHHHHHT--EEEEEEEEEEEEEEEEETTEEEEEEEEEEEEEEEETTSSS----PPTT-EEEEEE-TTS-EEEEE--SS----SSEEEEEEEEE-SSS-EEEEETTS-GGG-EEEEEEEEEEEE-TTS-EEE---GGGSGGGS-HHHHHHHHHHHHHHHH--

Sequence (184 aa):
MKAVISFLIIFSILVVIHEYGHFMMARKSGILVREFAIGFGPKMVSWRRNHTTFTIRWLPIGGYVRMAGAGDDDSTIEPGTMGTLQVNDAGVVTKIDISEHNTSLSGIPIQIAKADLIDNLTISGNENADPDQARTFKVDHDALIIETDGTEVQIAPRDVQFQSVSVVKRILTNFAGPFNNFLL